Protein AF-A0A8X7X3M6-F1 (afdb_monomer_lite)

Foldseek 3Di:
DDPVVCPCVVVLVVLQVPDPVHPVVSVVVVVVCCVPPHCLPPPDDDCPNVVVVVVVCVVVVVVVVVVVVVVVVVVVVVVVVVVVVVVVVVVVVVVVPVVDDDDDDDDDDPVVVVVVVVVVVVVVPPPDDDDDDDPPCPPPQQWDKAFADDPDQADPVQWDWDDDQFWTWTDGPPDPTPGTDGHPAGWDRVPKDWDQPPSGMITTGTHGPPVDDPVVVVVVVLVVQQVVCVVVVHDRPVRVVVVVVVVVVVVVVVVVVVVVVVVVVVVVVVVVVPPPDDDDD

Sequence (281 aa):
MSEDEERFDGMLLAMAQQHEGGVQELVNTFFSFLRRKTDFFTGGDSGAAEKLVKEVFSHHNSLAQKAQKDKAAKLEREAREKAERAAILAAEKSSKHDKEEPRIKELTDEEAERLQSEIEKKKKTENSTASTEDRTSEVDNKGIVIPFDVRFRLKGKDVVVDFQRRHLKVGLKGHPPVIDCDMYNDVKVEESSWLIEDGKAITIHLEKLSDLDGETRSMVEKMMYDQRQKSMGLPTSDEQKKQDILKKYEDVREVTAKVVGNENSTRHMCCTAALLAVPEN

Radius of gyration: 36.67 Å; chains: 1; bounding box: 60×77×128 Å

Structure (mmCIF, N/CA/C/O backbone):
data_AF-A0A8X7X3M6-F1
#
_entry.id   AF-A0A8X7X3M6-F1
#
loop_
_atom_site.group_PDB
_atom_site.id
_atom_site.type_symbol
_atom_site.label_atom_id
_atom_site.label_alt_id
_atom_site.label_comp_id
_atom_site.label_asym_id
_atom_site.label_entity_id
_atom_site.label_seq_id
_atom_site.pdbx_PDB_ins_code
_atom_site.Cartn_x
_atom_site.Cartn_y
_atom_site.Cartn_z
_atom_site.occupancy
_atom_site.B_iso_or_equiv
_atom_site.auth_seq_id
_atom_site.auth_comp_id
_atom_site.auth_asym_id
_atom_site.auth_atom_id
_atom_site.pdbx_PDB_model_num
ATOM 1 N N . MET A 1 1 ? -3.318 8.783 -10.514 1.00 56.59 1 MET A N 1
ATOM 2 C CA . MET A 1 1 ? -2.117 8.178 -11.104 1.00 56.59 1 MET A CA 1
ATOM 3 C C . MET A 1 1 ? -2.591 7.363 -12.284 1.00 56.59 1 MET A C 1
ATOM 5 O O . MET A 1 1 ? -3.659 6.763 -12.183 1.00 56.59 1 MET A O 1
ATOM 9 N N . SER A 1 2 ? -1.917 7.474 -13.419 1.00 66.69 2 SER A N 1
ATOM 10 C CA . SER A 1 2 ? -2.245 6.678 -14.605 1.00 66.69 2 SER A CA 1
ATOM 11 C C . SER A 1 2 ? -1.617 5.288 -14.476 1.00 66.69 2 SER A C 1
ATOM 13 O O . SER A 1 2 ? -0.519 5.172 -13.945 1.00 66.69 2 SER A O 1
ATOM 15 N N . GLU A 1 3 ? -2.291 4.237 -14.950 1.00 70.00 3 GLU A N 1
ATOM 16 C CA . GLU A 1 3 ? -1.792 2.847 -14.870 1.00 70.00 3 GLU A CA 1
ATOM 17 C C . GLU A 1 3 ? -0.414 2.666 -15.544 1.00 70.00 3 GLU A C 1
ATOM 19 O O . GLU A 1 3 ? 0.358 1.780 -15.179 1.00 70.00 3 GLU A O 1
ATOM 24 N N . ASP A 1 4 ? -0.070 3.546 -16.489 1.00 76.94 4 ASP A N 1
ATOM 25 C CA . ASP A 1 4 ? 1.226 3.563 -17.168 1.00 76.94 4 ASP A CA 1
ATOM 26 C C . ASP A 1 4 ? 2.385 4.045 -16.276 1.00 76.94 4 ASP A C 1
ATOM 28 O O . ASP A 1 4 ? 3.525 3.629 -16.490 1.00 76.94 4 ASP A O 1
ATOM 32 N N . GLU A 1 5 ? 2.118 4.888 -15.270 1.00 76.44 5 GLU A N 1
ATOM 33 C CA . GLU A 1 5 ? 3.140 5.395 -14.338 1.00 76.44 5 GLU A CA 1
ATOM 34 C C . GLU A 1 5 ? 3.618 4.296 -13.377 1.00 76.44 5 GLU A C 1
ATOM 36 O O . GLU A 1 5 ? 4.808 4.212 -13.091 1.00 76.44 5 GLU A O 1
ATOM 41 N N . GLU A 1 6 ? 2.720 3.406 -12.948 1.00 86.25 6 GLU A N 1
ATOM 42 C CA . GLU A 1 6 ? 2.997 2.372 -11.935 1.00 86.25 6 GLU A CA 1
ATOM 43 C C . GLU A 1 6 ? 3.585 1.083 -12.539 1.00 86.25 6 GLU A C 1
ATOM 45 O O . GLU A 1 6 ? 4.108 0.213 -11.838 1.00 86.25 6 GLU A O 1
ATOM 50 N N . ARG A 1 7 ? 3.556 0.948 -13.871 1.00 92.25 7 ARG A N 1
ATOM 51 C CA . ARG A 1 7 ? 3.979 -0.264 -14.591 1.00 92.25 7 ARG A CA 1
ATOM 52 C C . ARG A 1 7 ? 5.417 -0.689 -14.286 1.00 92.25 7 ARG A C 1
ATOM 54 O O . ARG A 1 7 ? 5.720 -1.885 -14.278 1.00 92.25 7 ARG A O 1
ATOM 61 N N . PHE A 1 8 ? 6.317 0.272 -14.094 1.00 88.69 8 PHE A N 1
ATOM 62 C CA . PHE A 1 8 ? 7.739 0.006 -13.857 1.00 88.69 8 PHE A CA 1
ATOM 63 C C . PHE A 1 8 ? 8.127 0.050 -12.376 1.00 88.69 8 PHE A C 1
ATOM 65 O O . PHE A 1 8 ? 9.262 -0.308 -12.047 1.00 88.69 8 PHE A O 1
ATOM 72 N N . ASP A 1 9 ? 7.198 0.401 -11.484 1.00 90.94 9 ASP A N 1
ATOM 73 C CA . ASP A 1 9 ? 7.478 0.575 -10.059 1.00 90.94 9 ASP A CA 1
ATOM 74 C C . ASP A 1 9 ? 7.976 -0.713 -9.416 1.00 90.94 9 ASP A C 1
ATOM 76 O O . ASP A 1 9 ? 8.942 -0.683 -8.661 1.00 90.94 9 ASP A O 1
ATOM 80 N N . GLY A 1 10 ? 7.410 -1.870 -9.775 1.00 90.75 10 GLY A N 1
ATOM 81 C CA . GLY A 1 10 ? 7.868 -3.158 -9.245 1.00 90.75 10 GLY A CA 1
ATOM 82 C C . GLY A 1 10 ? 9.338 -3.460 -9.568 1.00 90.75 10 GLY A C 1
ATOM 83 O O . GLY A 1 10 ? 10.076 -3.965 -8.722 1.00 90.75 10 GLY A O 1
ATOM 84 N N . MET A 1 11 ? 9.798 -3.101 -10.771 1.00 89.69 11 MET A N 1
ATOM 85 C CA . MET A 1 11 ? 11.195 -3.287 -11.177 1.00 89.69 11 MET A CA 1
ATOM 86 C C . MET A 1 11 ? 12.115 -2.262 -10.505 1.00 89.69 11 MET A C 1
ATOM 88 O O . MET A 1 11 ? 13.186 -2.622 -10.016 1.00 89.69 11 MET A O 1
ATOM 92 N N . LEU A 1 12 ? 11.696 -0.995 -10.450 1.00 90.19 12 LEU A N 1
ATOM 93 C CA . LEU A 1 12 ? 12.460 0.076 -9.808 1.00 90.19 12 LEU A CA 1
ATOM 94 C C . LEU A 1 12 ? 12.572 -0.131 -8.293 1.00 90.19 12 LEU A C 1
ATOM 96 O O . LEU A 1 12 ? 13.632 0.114 -7.720 1.00 90.19 12 LEU A O 1
ATOM 100 N N . LEU A 1 13 ? 11.522 -0.646 -7.655 1.00 90.62 13 LEU A N 1
ATOM 101 C CA . LEU A 1 13 ? 11.506 -0.973 -6.234 1.00 90.62 13 LEU A CA 1
ATOM 102 C C . LEU A 1 13 ? 12.441 -2.142 -5.920 1.00 90.62 13 LEU A C 1
ATOM 104 O O . LEU A 1 13 ? 13.214 -2.059 -4.968 1.00 90.62 13 LEU A O 1
ATOM 108 N N . ALA A 1 14 ? 12.429 -3.193 -6.745 1.00 91.44 14 ALA A N 1
ATOM 109 C CA . ALA A 1 14 ? 13.364 -4.306 -6.602 1.00 91.44 14 ALA A CA 1
ATOM 110 C C . ALA A 1 14 ? 14.823 -3.836 -6.726 1.00 91.44 14 ALA A C 1
ATOM 112 O O . ALA A 1 14 ? 15.677 -4.257 -5.948 1.00 91.44 14 ALA A O 1
ATOM 113 N N . MET A 1 15 ? 15.108 -2.914 -7.654 1.00 88.62 15 MET A N 1
ATOM 114 C CA . MET A 1 15 ? 16.427 -2.285 -7.746 1.00 88.62 15 MET A CA 1
ATOM 115 C C . MET A 1 15 ? 16.738 -1.447 -6.501 1.00 88.62 15 MET A C 1
ATOM 117 O O . MET A 1 15 ? 17.836 -1.563 -5.967 1.00 88.62 15 MET A O 1
ATOM 121 N N . ALA A 1 16 ? 15.799 -0.638 -6.006 1.00 90.56 16 ALA A N 1
ATOM 122 C CA . ALA A 1 16 ? 16.000 0.199 -4.822 1.00 90.56 16 ALA A CA 1
ATOM 123 C C . ALA A 1 16 ? 16.309 -0.624 -3.560 1.00 90.56 16 ALA A C 1
ATOM 125 O O . ALA A 1 16 ? 17.190 -0.249 -2.794 1.00 90.56 16 ALA A O 1
ATOM 126 N N . GLN A 1 17 ? 15.637 -1.763 -3.372 1.00 90.81 17 GLN A N 1
ATOM 127 C CA . GLN A 1 17 ? 15.854 -2.663 -2.232 1.00 90.81 17 GLN A CA 1
ATOM 128 C C . GLN A 1 17 ? 17.238 -3.326 -2.232 1.00 90.81 17 GLN A C 1
ATOM 130 O O . GLN A 1 17 ? 17.743 -3.678 -1.172 1.00 90.81 17 GLN A O 1
ATOM 135 N N . GLN A 1 18 ? 17.851 -3.505 -3.405 1.00 90.31 18 GLN A N 1
ATOM 136 C CA . GLN A 1 18 ? 19.182 -4.108 -3.536 1.00 90.31 18 GLN A CA 1
ATOM 137 C C . GLN A 1 18 ? 20.331 -3.128 -3.258 1.00 90.31 18 GLN A C 1
ATOM 139 O O . GLN A 1 18 ? 21.471 -3.566 -3.126 1.00 90.31 18 GLN A O 1
ATOM 144 N N . HIS A 1 19 ? 20.061 -1.822 -3.187 1.00 89.44 19 HIS A N 1
ATOM 145 C CA . HIS A 1 19 ? 21.080 -0.813 -2.897 1.00 89.44 19 HIS A CA 1
ATOM 146 C C . HIS A 1 19 ? 21.060 -0.461 -1.403 1.00 89.44 19 HIS A C 1
ATOM 148 O O . HIS A 1 19 ? 20.164 0.237 -0.927 1.00 89.44 19 HIS A O 1
ATOM 154 N N . GLU A 1 20 ? 22.071 -0.916 -0.661 1.00 85.62 20 GLU A N 1
ATOM 155 C CA . GLU A 1 20 ? 22.222 -0.626 0.774 1.00 85.62 20 GLU A CA 1
ATOM 156 C C . GLU A 1 20 ? 22.562 0.854 1.038 1.00 85.62 20 GLU A C 1
ATOM 158 O O . GLU A 1 20 ? 22.227 1.390 2.095 1.00 85.62 20 GLU A O 1
ATOM 163 N N . GLY A 1 21 ? 23.159 1.554 0.060 1.00 85.88 21 GLY A N 1
ATOM 164 C CA . GLY A 1 21 ? 23.458 2.991 0.111 1.00 85.88 21 GLY A CA 1
ATOM 165 C C . GLY A 1 21 ? 22.258 3.909 -0.159 1.00 85.88 21 GLY A C 1
ATOM 166 O O . GLY A 1 21 ? 22.416 5.130 -0.270 1.00 85.88 21 GLY A O 1
ATOM 167 N N . GLY A 1 22 ? 21.052 3.348 -0.280 1.00 89.56 22 GLY A N 1
ATOM 168 C CA . GLY A 1 22 ? 19.810 4.090 -0.467 1.00 89.56 22 GLY A CA 1
ATOM 169 C C . GLY A 1 22 ? 19.704 4.800 -1.822 1.00 89.56 22 GLY A C 1
ATOM 170 O O . GLY A 1 22 ? 20.248 4.374 -2.842 1.00 89.56 22 GLY A O 1
ATOM 171 N N . VAL A 1 23 ? 18.966 5.914 -1.849 1.00 89.00 23 VAL A N 1
ATOM 172 C CA . VAL A 1 23 ? 18.555 6.580 -3.102 1.00 89.00 23 VAL A CA 1
ATOM 173 C C . VAL A 1 23 ? 19.736 7.165 -3.885 1.00 89.00 23 VAL A C 1
ATOM 175 O O . VAL A 1 23 ? 19.703 7.188 -5.113 1.00 89.00 23 VAL A O 1
ATOM 178 N N . GLN A 1 24 ? 20.795 7.620 -3.210 1.00 88.38 24 GLN A N 1
ATOM 179 C CA . GLN A 1 24 ? 21.961 8.205 -3.887 1.00 88.38 24 GLN A CA 1
ATOM 180 C C . GLN A 1 24 ? 22.683 7.175 -4.765 1.00 88.38 24 GLN A C 1
ATOM 182 O O . GLN A 1 24 ? 23.066 7.478 -5.896 1.00 88.38 24 GLN A O 1
ATOM 187 N N . GLU A 1 25 ? 22.823 5.949 -4.263 1.00 91.94 25 GLU A N 1
ATOM 188 C CA . GLU A 1 25 ? 23.458 4.853 -4.989 1.00 91.94 25 GLU A CA 1
ATOM 189 C C . GLU A 1 25 ? 22.590 4.390 -6.163 1.00 91.94 25 GLU A C 1
ATOM 191 O O . GLU A 1 25 ? 23.094 4.231 -7.274 1.00 91.94 25 GLU A O 1
ATOM 196 N N . LEU A 1 26 ? 21.271 4.293 -5.959 1.00 92.75 26 LEU A N 1
ATOM 197 C CA . LEU A 1 26 ? 20.311 3.979 -7.018 1.00 92.75 26 LEU A CA 1
ATOM 198 C C . LEU A 1 26 ? 20.385 4.985 -8.179 1.00 92.75 26 LEU A C 1
ATOM 200 O O . LEU A 1 26 ? 20.463 4.593 -9.346 1.00 92.75 26 LEU A O 1
ATOM 204 N N . VAL A 1 27 ? 20.399 6.286 -7.869 1.00 92.25 27 VAL A N 1
ATOM 205 C CA . VAL A 1 27 ? 20.509 7.352 -8.878 1.00 92.25 27 VAL A CA 1
ATOM 206 C C . VAL A 1 27 ? 21.847 7.262 -9.616 1.00 92.25 27 VAL A C 1
ATOM 208 O O . VAL A 1 27 ? 21.887 7.379 -10.843 1.00 92.25 27 VAL A O 1
ATOM 211 N N . ASN A 1 28 ? 22.943 6.990 -8.905 1.00 92.50 28 ASN A N 1
ATOM 212 C CA . ASN A 1 28 ? 24.248 6.787 -9.527 1.00 92.50 28 ASN A CA 1
ATOM 213 C C . ASN A 1 28 ? 24.253 5.568 -10.466 1.00 92.50 28 ASN A C 1
ATOM 215 O O . ASN A 1 28 ? 24.740 5.659 -11.593 1.00 92.50 28 ASN A O 1
ATOM 219 N N . THR A 1 29 ? 23.657 4.446 -10.057 1.00 93.19 29 THR A N 1
ATOM 220 C CA . THR A 1 29 ? 23.500 3.247 -10.893 1.00 93.19 29 THR A CA 1
ATOM 221 C C . THR A 1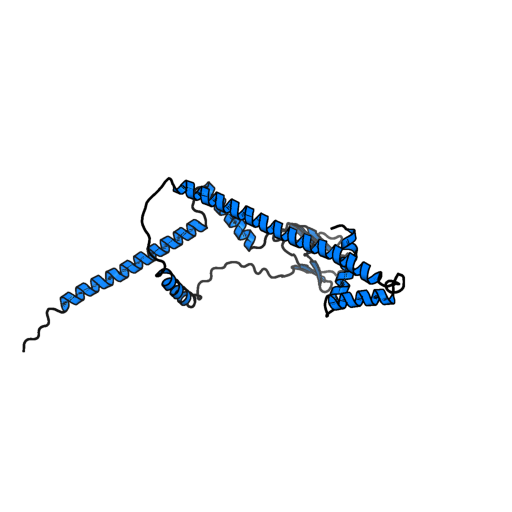 29 ? 22.709 3.550 -12.165 1.00 93.19 29 THR A C 1
ATOM 223 O O . THR A 1 29 ? 23.107 3.116 -13.251 1.00 93.19 29 THR A O 1
ATOM 226 N N . PHE A 1 30 ? 21.653 4.359 -12.066 1.00 93.69 30 PHE A N 1
ATOM 227 C CA . PHE A 1 30 ? 20.858 4.786 -13.216 1.00 93.69 30 PHE A CA 1
ATOM 228 C C . PHE A 1 30 ? 21.681 5.612 -14.218 1.00 93.69 30 PHE A C 1
ATOM 230 O O . PHE A 1 30 ? 21.756 5.263 -15.398 1.00 93.69 30 PHE A O 1
ATOM 237 N N . PHE A 1 31 ? 22.397 6.646 -13.766 1.00 93.75 31 PHE A N 1
ATOM 238 C CA . PHE A 1 31 ? 23.272 7.432 -14.650 1.00 93.75 31 PHE A CA 1
ATOM 239 C C . PHE A 1 31 ? 24.454 6.618 -15.196 1.00 93.75 31 PHE A C 1
ATOM 241 O O . PHE A 1 31 ? 24.872 6.796 -16.344 1.00 93.75 31 PHE A O 1
ATOM 248 N N . SER A 1 32 ? 24.963 5.672 -14.409 1.00 94.38 32 SER A N 1
ATOM 249 C CA . SER A 1 32 ? 25.998 4.722 -14.818 1.00 94.38 32 SER A CA 1
ATOM 250 C C . SER A 1 32 ? 25.510 3.800 -15.944 1.00 94.38 32 SER A C 1
ATOM 252 O O . SER A 1 32 ? 26.265 3.520 -16.880 1.00 94.38 32 SER A O 1
ATOM 254 N N . PHE A 1 33 ? 24.245 3.368 -15.899 1.00 94.69 33 PHE A N 1
ATOM 255 C CA . PHE A 1 33 ? 23.587 2.637 -16.983 1.00 94.69 33 PHE A CA 1
ATOM 256 C C . PHE A 1 33 ? 23.415 3.511 -18.228 1.00 94.69 33 PHE A C 1
ATOM 258 O O . PHE A 1 33 ? 23.862 3.100 -19.302 1.00 94.69 33 PHE A O 1
ATOM 265 N N . LEU A 1 34 ? 22.861 4.722 -18.082 1.00 93.50 34 LEU A N 1
ATOM 266 C CA . LEU A 1 34 ? 22.662 5.652 -19.198 1.00 93.50 34 LEU A CA 1
ATOM 267 C C . LEU A 1 34 ? 23.974 5.921 -19.942 1.00 93.50 34 LEU A C 1
ATOM 269 O O . LEU A 1 34 ? 24.026 5.808 -21.161 1.00 93.50 34 LEU A O 1
ATOM 273 N N . ARG A 1 35 ? 25.078 6.144 -19.224 1.00 93.38 35 ARG A N 1
ATOM 274 C CA . ARG A 1 35 ? 26.399 6.342 -19.837 1.00 93.38 35 ARG A CA 1
ATOM 275 C C . ARG A 1 35 ? 26.891 5.151 -20.668 1.00 93.38 35 ARG A C 1
ATOM 277 O O . ARG A 1 35 ? 27.629 5.349 -21.625 1.00 93.38 35 ARG A O 1
ATOM 284 N N . ARG A 1 36 ? 26.569 3.913 -20.276 1.00 94.62 36 ARG A N 1
ATOM 285 C CA . ARG A 1 36 ? 27.123 2.696 -20.906 1.00 94.62 36 ARG A CA 1
ATOM 286 C C . ARG A 1 36 ? 26.234 2.088 -21.983 1.00 94.62 36 ARG A C 1
ATOM 288 O O . ARG A 1 36 ? 26.742 1.380 -22.847 1.00 94.62 36 ARG A O 1
ATOM 295 N N . LYS A 1 37 ? 24.918 2.237 -21.850 1.00 95.69 37 LYS A N 1
ATOM 296 C CA . LYS A 1 37 ? 23.924 1.518 -22.659 1.00 95.69 37 LYS A CA 1
ATOM 297 C C . LYS A 1 37 ? 23.054 2.439 -23.502 1.00 95.69 37 LYS A C 1
ATOM 299 O O . LYS A 1 37 ? 22.261 1.935 -24.288 1.00 95.69 37 LYS A O 1
ATOM 304 N N . THR A 1 38 ? 23.216 3.750 -23.358 1.00 92.75 38 THR A N 1
ATOM 305 C CA . THR A 1 38 ? 22.465 4.743 -24.122 1.00 92.75 38 THR A CA 1
ATOM 306 C C . THR A 1 38 ? 23.405 5.815 -24.657 1.00 92.75 38 THR A C 1
ATOM 308 O O . THR A 1 38 ? 24.529 5.973 -24.182 1.00 92.75 38 THR A O 1
ATOM 311 N N . ASP A 1 39 ? 22.926 6.566 -25.634 1.00 91.94 39 ASP A N 1
ATOM 312 C CA . ASP A 1 39 ? 23.573 7.743 -26.201 1.00 91.94 39 ASP A CA 1
ATOM 313 C C . ASP A 1 39 ? 23.257 9.026 -25.414 1.00 91.94 39 ASP A C 1
ATOM 315 O O . ASP A 1 39 ? 23.575 10.118 -25.865 1.00 91.94 39 ASP A O 1
ATOM 319 N N . PHE A 1 40 ? 22.692 8.923 -24.207 1.00 91.12 40 PHE A N 1
ATOM 320 C CA . PHE A 1 40 ? 22.226 10.061 -23.407 1.00 91.12 40 PHE A CA 1
ATOM 321 C C . PHE A 1 40 ? 23.249 11.202 -23.250 1.00 91.12 40 PHE A C 1
ATOM 323 O O . PHE A 1 40 ? 22.882 12.372 -23.289 1.00 91.12 40 PHE A O 1
ATOM 330 N N . PHE A 1 41 ? 24.538 10.877 -23.095 1.00 88.25 41 PHE A N 1
ATOM 331 C CA . PHE A 1 41 ? 25.609 11.874 -22.949 1.00 88.25 41 PHE A CA 1
ATOM 332 C C . PHE A 1 41 ? 26.336 12.218 -24.259 1.00 88.25 41 PHE A C 1
ATOM 334 O O . PHE A 1 41 ? 27.124 13.158 -24.273 1.00 88.25 41 PHE A O 1
ATOM 341 N N . THR A 1 42 ? 26.121 11.461 -25.337 1.00 88.75 42 THR A N 1
ATOM 342 C CA . THR A 1 42 ? 26.895 11.573 -26.591 1.00 88.75 42 THR A CA 1
ATOM 343 C C . THR A 1 42 ? 26.044 11.871 -27.824 1.00 88.75 42 THR A C 1
ATOM 345 O O . THR A 1 42 ? 26.599 12.179 -28.871 1.00 88.75 42 THR A O 1
ATOM 348 N N . GLY A 1 43 ? 24.721 11.740 -27.732 1.00 85.38 43 GLY A N 1
ATOM 349 C CA . GLY A 1 43 ? 23.789 11.802 -28.859 1.00 85.38 43 GLY A CA 1
ATOM 350 C C . GLY A 1 43 ? 23.179 13.180 -29.127 1.00 85.38 43 GLY A C 1
ATOM 351 O O . GLY A 1 43 ? 22.454 13.324 -30.104 1.00 85.38 43 GLY A O 1
ATOM 352 N N . GLY A 1 44 ? 23.448 14.191 -28.294 1.00 84.31 44 GLY A N 1
ATOM 353 C CA . GLY A 1 44 ? 22.840 15.522 -28.414 1.00 84.31 44 GLY A CA 1
ATOM 354 C C . GLY A 1 44 ? 23.827 16.680 -28.270 1.00 84.31 44 GLY A C 1
ATOM 355 O O . GLY A 1 44 ? 25.014 16.480 -28.010 1.00 84.31 44 GLY A O 1
ATOM 356 N N . ASP A 1 45 ? 23.308 17.901 -28.417 1.00 85.38 45 ASP A N 1
ATOM 357 C CA . ASP A 1 45 ? 24.076 19.137 -28.245 1.00 85.38 45 ASP A CA 1
ATOM 358 C C . ASP A 1 45 ? 24.671 19.248 -26.833 1.00 85.38 45 ASP A C 1
ATOM 360 O O . ASP A 1 45 ? 24.106 18.763 -25.846 1.00 85.38 45 ASP A O 1
ATOM 364 N N . SER A 1 46 ? 25.813 19.933 -26.722 1.00 82.50 46 SER A N 1
ATOM 365 C CA . SER A 1 46 ? 26.498 20.147 -25.444 1.00 82.50 46 SER A CA 1
ATOM 366 C C . SER A 1 46 ? 25.554 20.794 -24.419 1.00 82.50 46 SER A C 1
ATOM 368 O O . SER A 1 46 ? 25.169 21.952 -24.564 1.00 82.50 46 SER A O 1
ATOM 370 N N . GLY A 1 47 ? 25.187 20.043 -23.373 1.00 86.12 47 GLY A N 1
ATOM 371 C CA . GLY A 1 47 ? 24.276 20.483 -22.305 1.00 86.12 47 GLY A CA 1
ATOM 372 C C . GLY A 1 47 ? 22.814 20.026 -22.441 1.00 86.12 47 GLY A C 1
ATOM 373 O O . GLY A 1 47 ? 22.022 20.263 -21.527 1.00 86.12 47 GLY A O 1
ATOM 374 N N . ALA A 1 48 ? 22.441 19.325 -23.518 1.00 88.62 48 ALA A N 1
ATOM 375 C CA . ALA A 1 48 ? 21.082 18.804 -23.703 1.00 88.62 48 ALA A CA 1
ATOM 376 C C . ALA A 1 48 ? 20.672 17.816 -22.592 1.00 88.62 48 ALA A C 1
ATOM 378 O O . ALA A 1 48 ? 19.577 17.921 -22.037 1.00 88.62 48 ALA A O 1
ATOM 379 N N . ALA A 1 49 ? 21.585 16.918 -22.206 1.00 89.06 49 ALA A N 1
ATOM 380 C CA . ALA A 1 49 ? 21.383 15.949 -21.127 1.00 89.06 49 ALA A CA 1
ATOM 381 C C . ALA A 1 49 ? 21.063 16.623 -19.781 1.00 89.06 49 ALA A C 1
ATOM 383 O O . ALA A 1 49 ? 20.149 16.214 -19.068 1.00 89.06 49 ALA A O 1
ATOM 384 N N . GLU A 1 50 ? 21.781 17.698 -19.447 1.00 90.31 50 GLU A N 1
ATOM 385 C CA . GLU A 1 50 ? 21.580 18.432 -18.196 1.00 90.31 50 GLU A CA 1
ATOM 386 C C . GLU A 1 50 ? 20.234 19.165 -18.181 1.00 90.31 50 GLU A C 1
ATOM 388 O O . GLU A 1 50 ? 19.527 19.151 -17.171 1.00 90.31 50 GLU A O 1
ATOM 393 N N . LYS A 1 51 ? 19.851 19.775 -19.310 1.00 92.81 51 LYS A N 1
ATOM 394 C CA . LYS A 1 51 ? 18.558 20.452 -19.448 1.00 92.81 51 LYS A CA 1
ATOM 395 C C . LYS A 1 51 ? 17.396 19.474 -19.273 1.00 92.81 51 LYS A C 1
ATOM 397 O O . LYS A 1 51 ? 16.469 19.782 -18.529 1.00 92.81 51 LYS A O 1
ATOM 402 N N . LEU A 1 52 ? 17.487 18.293 -19.886 1.00 91.50 52 LEU A N 1
ATOM 403 C CA . LEU A 1 52 ? 16.464 17.256 -19.784 1.00 91.50 52 LEU A CA 1
ATOM 404 C C . LEU A 1 52 ? 16.274 16.785 -18.334 1.00 91.50 52 LEU A C 1
ATOM 406 O O . LEU A 1 52 ? 15.147 16.740 -17.847 1.00 91.50 52 LEU A O 1
ATOM 410 N N . VAL A 1 53 ? 17.364 16.504 -17.609 1.00 93.12 53 VAL A N 1
ATOM 411 C CA . VAL A 1 53 ? 17.282 16.101 -16.190 1.00 93.12 53 VAL A CA 1
ATOM 412 C C . VAL A 1 53 ? 16.654 17.204 -15.343 1.00 93.12 53 VAL A C 1
ATOM 414 O O . VAL A 1 53 ? 15.787 16.918 -14.520 1.00 93.12 53 VAL A O 1
ATOM 417 N N . LYS A 1 54 ? 17.057 18.465 -15.546 1.00 94.62 54 LYS A N 1
ATOM 418 C CA . LYS A 1 54 ? 16.495 19.606 -14.805 1.00 94.62 54 LYS A CA 1
ATOM 419 C C . LYS A 1 54 ? 15.002 19.788 -15.067 1.00 94.62 54 LYS A C 1
ATOM 421 O O . LYS A 1 54 ? 14.258 20.068 -14.130 1.00 94.62 54 LYS A O 1
ATOM 426 N N . GLU A 1 55 ? 14.568 19.627 -16.312 1.00 95.62 55 GLU A N 1
ATOM 427 C CA . GLU A 1 55 ? 13.165 19.754 -16.708 1.00 95.62 55 GLU A CA 1
ATOM 428 C C . GLU A 1 55 ? 12.300 18.649 -16.089 1.00 95.62 55 GLU A C 1
ATOM 430 O O . GLU A 1 55 ? 11.325 18.950 -15.398 1.00 95.62 55 GLU A O 1
ATOM 435 N N . VAL A 1 56 ? 12.708 17.383 -16.237 1.00 94.81 56 VAL A N 1
ATOM 436 C CA . VAL A 1 56 ? 12.009 16.227 -15.650 1.00 94.81 56 VAL A CA 1
ATOM 437 C C . VAL A 1 56 ? 11.968 16.333 -14.123 1.00 94.81 56 VAL A C 1
ATOM 439 O O . VAL A 1 56 ? 10.917 16.140 -13.509 1.00 94.81 56 VAL A O 1
ATOM 442 N N . PHE A 1 57 ? 13.083 16.719 -13.496 1.00 95.12 57 PHE A N 1
ATOM 443 C CA . PHE A 1 57 ? 13.136 16.957 -12.056 1.00 95.12 57 PHE A CA 1
ATOM 444 C C . PHE A 1 57 ? 12.167 18.063 -11.624 1.00 95.12 57 PHE A C 1
ATOM 446 O O . PHE A 1 57 ? 11.412 17.877 -10.672 1.00 95.12 57 PHE A O 1
ATOM 453 N N . SER A 1 58 ? 12.154 19.205 -12.322 1.00 96.12 58 SER A N 1
ATOM 454 C CA . SER A 1 58 ? 11.256 20.321 -12.009 1.00 96.12 58 SER A CA 1
ATOM 455 C C . SER A 1 58 ? 9.786 19.908 -12.109 1.00 96.12 58 SER A C 1
ATOM 457 O O . SER A 1 58 ? 9.001 20.215 -11.207 1.00 96.12 58 SER A O 1
ATOM 459 N N . HIS A 1 59 ? 9.432 19.146 -13.146 1.00 95.19 59 HIS A N 1
ATOM 460 C CA . HIS A 1 59 ? 8.084 18.629 -13.345 1.00 95.19 59 HIS A CA 1
ATOM 461 C C . HIS A 1 59 ? 7.635 17.736 -12.179 1.00 95.19 59 HIS A C 1
ATOM 463 O O . HIS A 1 59 ? 6.656 18.060 -11.500 1.00 95.19 59 HIS A O 1
ATOM 469 N N . HIS A 1 60 ? 8.384 16.675 -11.864 1.00 93.31 60 HIS A N 1
ATOM 470 C CA . HIS A 1 60 ? 8.014 15.756 -10.782 1.00 93.31 60 HIS A CA 1
ATOM 471 C C . HIS A 1 60 ? 8.100 16.399 -9.390 1.00 93.31 60 HIS A C 1
ATOM 473 O O . HIS A 1 60 ? 7.263 16.116 -8.533 1.00 93.31 60 HIS A O 1
ATOM 479 N N . ASN A 1 61 ? 9.037 17.325 -9.164 1.00 93.88 61 ASN A N 1
ATOM 480 C CA . ASN A 1 61 ? 9.104 18.090 -7.918 1.00 93.88 61 ASN A CA 1
ATOM 481 C C . ASN A 1 61 ? 7.853 18.970 -7.731 1.00 93.88 61 ASN A C 1
ATOM 483 O O . ASN A 1 61 ? 7.315 19.053 -6.628 1.00 93.88 61 ASN A O 1
ATOM 487 N N . SER A 1 62 ? 7.338 19.582 -8.805 1.00 94.75 62 SER A N 1
ATOM 488 C CA . SER A 1 62 ? 6.101 20.374 -8.740 1.00 94.75 62 SER A CA 1
ATOM 489 C C . SER A 1 62 ? 4.876 19.517 -8.391 1.00 94.75 62 SER A C 1
ATOM 491 O O . SER A 1 62 ? 4.063 19.919 -7.555 1.00 94.75 62 SER A O 1
ATOM 493 N N . LEU A 1 63 ? 4.782 18.306 -8.952 1.00 92.31 63 LEU A N 1
ATOM 494 C CA . LEU A 1 63 ? 3.721 17.345 -8.642 1.00 92.31 63 LEU A CA 1
ATOM 495 C C . LEU A 1 63 ? 3.804 16.870 -7.189 1.00 92.31 63 LEU A C 1
ATOM 497 O O . LEU A 1 63 ? 2.792 16.867 -6.488 1.00 92.31 63 LEU A O 1
ATOM 501 N N . ALA A 1 64 ? 5.007 16.549 -6.708 1.00 92.38 64 ALA A N 1
ATOM 502 C CA . ALA A 1 64 ? 5.230 16.142 -5.326 1.00 92.38 64 ALA A CA 1
ATOM 503 C C . ALA A 1 64 ? 4.848 17.257 -4.336 1.00 92.38 64 ALA A C 1
ATOM 505 O O . ALA A 1 64 ? 4.127 17.010 -3.368 1.00 92.38 64 ALA A O 1
ATOM 506 N N . GLN A 1 65 ? 5.262 18.502 -4.595 1.00 93.56 65 GLN A N 1
ATOM 507 C CA . GLN A 1 65 ? 4.906 19.645 -3.749 1.00 93.56 65 GLN A CA 1
ATOM 508 C C . GLN A 1 65 ? 3.405 19.930 -3.755 1.00 93.56 65 GLN A C 1
ATOM 510 O O . GLN A 1 65 ? 2.840 20.245 -2.707 1.00 93.56 65 GLN A O 1
ATOM 515 N N . LYS A 1 66 ? 2.749 19.816 -4.913 1.00 93.75 66 LYS A N 1
ATOM 516 C CA . LYS A 1 66 ? 1.299 19.980 -5.018 1.00 93.75 66 LYS A CA 1
ATOM 517 C C . LYS A 1 66 ? 0.564 18.892 -4.235 1.00 93.75 66 LYS A C 1
ATOM 519 O O . LYS A 1 66 ? -0.281 19.226 -3.416 1.00 93.75 66 LYS A O 1
ATOM 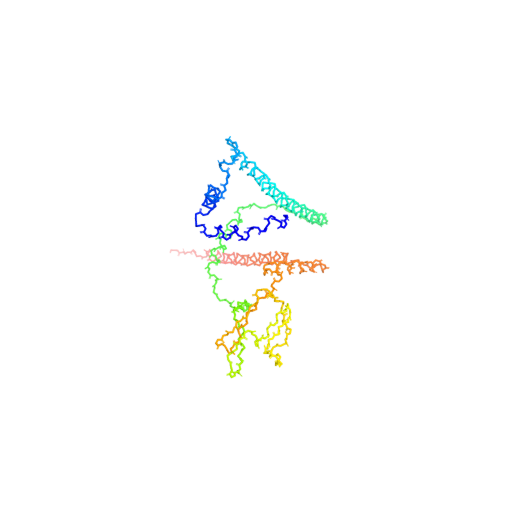524 N N . ALA A 1 67 ? 0.950 17.626 -4.388 1.00 91.94 67 ALA A N 1
ATOM 525 C CA . ALA A 1 67 ? 0.358 16.518 -3.640 1.00 91.94 67 ALA A CA 1
ATOM 526 C C . ALA A 1 67 ? 0.521 16.684 -2.117 1.00 91.94 67 ALA A C 1
ATOM 528 O O . ALA A 1 67 ? -0.415 16.422 -1.362 1.00 91.94 67 ALA A O 1
ATOM 529 N N . GLN A 1 68 ? 1.680 17.171 -1.658 1.00 90.12 68 GLN A N 1
ATOM 530 C CA . GLN A 1 68 ? 1.908 17.475 -0.241 1.00 90.12 68 GLN A CA 1
ATOM 531 C C . GLN A 1 68 ? 1.023 18.623 0.257 1.00 90.12 68 GLN A C 1
ATOM 533 O O . GLN A 1 68 ? 0.409 18.510 1.318 1.00 90.12 68 GLN A O 1
ATOM 538 N N . LYS A 1 69 ? 0.907 19.708 -0.519 1.00 92.25 69 LYS A N 1
ATOM 539 C CA . LYS A 1 69 ? 0.029 20.841 -0.189 1.00 92.25 69 LYS A CA 1
ATOM 540 C C . LYS A 1 69 ? -1.442 20.437 -0.164 1.00 92.25 69 LYS A C 1
ATOM 542 O O . LYS A 1 69 ? -2.139 20.792 0.778 1.00 92.25 69 LYS A O 1
ATOM 547 N N . ASP A 1 70 ? -1.895 19.658 -1.140 1.00 92.06 70 ASP A N 1
ATOM 548 C CA . ASP A 1 70 ? -3.277 19.181 -1.222 1.00 92.06 70 ASP A CA 1
ATOM 549 C C . ASP A 1 70 ? -3.606 18.247 -0.045 1.00 92.06 70 ASP A C 1
ATOM 551 O O . ASP A 1 70 ? -4.673 18.356 0.561 1.00 92.06 70 ASP A O 1
ATOM 555 N N . LYS A 1 71 ? -2.666 17.373 0.348 1.00 91.81 71 LYS A N 1
ATOM 556 C CA . LYS A 1 71 ? -2.809 16.514 1.533 1.00 91.81 71 LYS A CA 1
ATOM 557 C C . LYS A 1 71 ? -2.868 17.332 2.827 1.00 91.81 71 LYS A C 1
ATOM 559 O O . LYS A 1 71 ? -3.726 17.063 3.666 1.00 91.81 71 LYS A O 1
ATOM 564 N N . ALA A 1 72 ? -2.007 18.339 2.979 1.00 90.94 72 ALA A N 1
ATOM 565 C CA . ALA A 1 72 ? -2.014 19.231 4.138 1.00 90.94 72 ALA A CA 1
ATOM 566 C C . ALA A 1 72 ? -3.311 20.055 4.220 1.00 90.94 72 ALA A C 1
ATOM 568 O O . ALA A 1 72 ? -3.949 20.087 5.268 1.00 90.94 72 ALA A O 1
ATOM 569 N N . ALA A 1 73 ? -3.756 20.634 3.102 1.00 93.56 73 ALA A N 1
ATOM 570 C CA . ALA A 1 73 ? -4.996 21.402 3.027 1.00 93.56 73 ALA A CA 1
ATOM 571 C C . ALA A 1 73 ? -6.235 20.541 3.315 1.00 93.56 73 ALA A C 1
ATOM 573 O O . ALA A 1 73 ? -7.173 21.001 3.965 1.00 93.56 73 ALA A O 1
ATOM 574 N N . LYS A 1 74 ? -6.246 19.275 2.872 1.00 91.38 74 LYS A N 1
ATOM 575 C CA . LYS A 1 74 ? -7.323 18.329 3.191 1.00 91.38 74 LYS A CA 1
ATOM 576 C C . LYS A 1 74 ? -7.395 18.052 4.695 1.00 91.38 74 LYS A C 1
ATOM 578 O O . LYS A 1 74 ? -8.477 18.145 5.266 1.00 91.38 74 LYS A O 1
ATOM 583 N N . LEU A 1 75 ? -6.255 17.783 5.332 1.00 91.56 75 LEU A N 1
ATOM 584 C CA . LEU A 1 75 ? -6.179 17.557 6.779 1.00 91.56 75 LEU A CA 1
ATOM 585 C C . LEU A 1 75 ? -6.580 18.806 7.578 1.00 91.56 75 LEU A C 1
ATOM 587 O O . LEU A 1 75 ? -7.301 18.701 8.566 1.00 91.56 75 LEU A O 1
ATOM 591 N N . GLU A 1 76 ? -6.169 19.995 7.132 1.00 91.62 76 GLU A N 1
ATOM 592 C CA . GLU A 1 76 ? -6.548 21.265 7.759 1.00 91.62 76 GLU A CA 1
ATOM 593 C C . GLU A 1 76 ? -8.051 21.547 7.618 1.00 91.62 76 GLU A C 1
ATOM 595 O O . GLU A 1 76 ? -8.700 21.958 8.581 1.00 91.62 76 GLU A O 1
ATOM 600 N N . ARG A 1 77 ? -8.641 21.266 6.448 1.00 89.12 77 ARG A N 1
ATOM 601 C CA . ARG A 1 77 ? -10.087 21.403 6.231 1.00 89.12 77 ARG A CA 1
ATOM 602 C C . ARG A 1 77 ? -10.878 20.442 7.116 1.00 89.12 77 ARG A C 1
ATOM 604 O O . ARG A 1 77 ? -11.836 20.862 7.756 1.00 89.12 77 ARG A O 1
ATOM 611 N N . GLU A 1 78 ? -10.450 19.186 7.200 1.00 91.69 78 GLU A N 1
ATOM 612 C CA . GLU A 1 78 ? -11.060 18.184 8.082 1.00 91.69 78 GLU A CA 1
ATOM 613 C C . GLU A 1 78 ? -10.945 18.585 9.564 1.00 91.69 78 GLU A C 1
ATOM 615 O O . GLU A 1 78 ? -11.909 18.449 10.322 1.00 91.69 78 GLU A O 1
ATOM 620 N N . ALA A 1 79 ? -9.810 19.158 9.979 1.00 91.81 79 ALA A N 1
ATOM 621 C CA . ALA A 1 79 ? -9.627 19.685 11.330 1.00 91.81 79 ALA A CA 1
ATOM 622 C C . ALA A 1 79 ? -10.531 20.897 11.614 1.00 91.81 79 ALA A C 1
ATOM 624 O O . ALA A 1 79 ? -11.144 20.968 12.682 1.00 91.81 79 ALA A O 1
ATOM 625 N N . ARG A 1 80 ? -10.671 21.822 10.654 1.00 92.81 80 ARG A N 1
ATOM 626 C CA . ARG A 1 80 ? -11.543 22.999 10.769 1.00 92.81 80 ARG A CA 1
ATOM 627 C C . ARG A 1 80 ? -13.017 22.611 10.849 1.00 92.81 80 ARG A C 1
ATOM 629 O O . ARG A 1 80 ? -13.717 23.104 11.726 1.00 92.81 80 ARG A O 1
ATOM 636 N N . GLU A 1 81 ? -13.474 21.694 9.998 1.00 91.69 81 GLU A N 1
ATOM 637 C CA . GLU A 1 81 ? -14.846 21.175 10.040 1.00 91.69 81 GLU A CA 1
ATOM 638 C C . GLU A 1 81 ? -15.134 20.455 11.368 1.00 91.69 81 GLU A C 1
ATOM 640 O O . GLU A 1 81 ? -16.212 20.605 11.946 1.00 91.69 81 GLU A O 1
ATOM 645 N N . LYS A 1 82 ? -14.161 19.702 11.902 1.00 90.31 82 LYS A N 1
ATOM 646 C CA . LYS A 1 82 ? -14.283 19.056 13.217 1.00 90.31 82 LYS A CA 1
ATOM 647 C C . LYS A 1 82 ? -14.354 20.079 14.357 1.00 90.31 82 LYS A C 1
ATOM 649 O O . LYS A 1 82 ? -15.157 19.898 15.272 1.00 90.31 82 LYS A O 1
ATOM 654 N N . ALA A 1 83 ? -13.561 21.150 14.297 1.00 89.38 83 ALA A N 1
ATOM 655 C CA . ALA A 1 83 ? -13.583 22.232 15.282 1.00 89.38 83 ALA A CA 1
ATOM 656 C C . ALA A 1 83 ? -14.896 23.033 15.237 1.00 89.38 83 ALA A C 1
ATOM 658 O O . ALA A 1 83 ? -15.476 23.322 16.281 1.00 89.38 83 ALA A O 1
ATOM 659 N N . GLU A 1 84 ? -15.411 23.324 14.041 1.00 90.81 84 GLU A N 1
ATOM 660 C CA . GLU A 1 84 ? -16.689 24.017 13.856 1.00 90.81 84 GLU A CA 1
ATOM 661 C C . GLU A 1 84 ? -17.863 23.189 14.395 1.00 90.81 84 GLU A C 1
ATOM 663 O O . GLU A 1 84 ? -18.679 23.694 15.167 1.00 90.81 84 GLU A O 1
ATOM 668 N N . ARG A 1 85 ? -17.904 21.883 14.096 1.00 88.38 85 ARG A N 1
ATOM 669 C CA . ARG A 1 85 ? -18.913 20.971 14.664 1.00 88.38 85 ARG A CA 1
ATOM 670 C C . ARG A 1 85 ? -18.833 20.902 16.190 1.00 88.38 85 ARG A C 1
ATOM 672 O O . ARG A 1 85 ? -19.870 20.872 16.849 1.00 88.38 85 ARG A O 1
ATOM 679 N N . ALA A 1 86 ? -17.626 20.899 16.758 1.00 87.62 86 ALA A N 1
ATOM 680 C CA . ALA A 1 86 ? -17.437 20.919 18.207 1.00 87.62 86 ALA A CA 1
ATOM 681 C C . ALA A 1 86 ? -17.924 22.235 18.841 1.00 87.62 86 ALA A C 1
ATOM 683 O O . ALA A 1 86 ? -18.548 22.197 19.901 1.00 87.62 86 ALA A O 1
ATOM 684 N N . ALA A 1 87 ? -17.708 23.378 18.182 1.00 88.62 87 ALA A N 1
ATOM 685 C CA . ALA A 1 87 ? -18.176 24.683 18.647 1.00 88.62 87 ALA A CA 1
ATOM 686 C C . ALA A 1 87 ? -19.708 24.811 18.598 1.00 88.62 87 ALA A C 1
ATOM 688 O O . ALA A 1 87 ? -20.305 25.284 19.563 1.00 88.62 87 ALA A O 1
ATOM 689 N N . ILE A 1 88 ? -20.358 24.326 17.532 1.00 86.12 88 ILE A N 1
ATOM 690 C CA . ILE A 1 88 ? -21.829 24.299 17.431 1.00 86.12 88 ILE A CA 1
ATOM 691 C C . ILE A 1 88 ? -22.421 23.435 18.551 1.00 86.12 88 ILE A C 1
ATOM 693 O O . ILE A 1 88 ? -23.319 23.881 19.260 1.00 86.12 88 ILE A O 1
ATOM 697 N N . LEU A 1 89 ? -21.869 22.237 18.779 1.00 83.88 89 LEU A N 1
ATOM 698 C CA . LEU A 1 89 ? -22.305 21.347 19.862 1.00 83.88 89 LEU A CA 1
ATOM 699 C C . LEU A 1 89 ? -22.085 21.955 21.257 1.00 83.88 89 LEU A C 1
ATOM 701 O O . LEU A 1 89 ? -22.872 21.698 22.168 1.00 83.88 89 LEU A O 1
ATOM 705 N N . ALA A 1 90 ? -21.024 22.743 21.449 1.00 83.56 90 ALA A N 1
ATOM 706 C CA . ALA A 1 90 ? -20.768 23.452 22.701 1.00 83.56 90 ALA A CA 1
ATOM 707 C C . ALA A 1 90 ? -21.752 24.615 22.915 1.00 83.56 90 ALA A C 1
ATOM 709 O O . ALA A 1 90 ? -22.278 24.758 24.017 1.00 83.56 90 ALA A O 1
ATOM 710 N N . ALA A 1 91 ? -22.064 25.380 21.866 1.00 84.06 91 ALA A N 1
ATOM 711 C CA . ALA A 1 91 ? -23.048 26.461 21.911 1.00 84.06 91 ALA A CA 1
ATOM 712 C C . ALA A 1 91 ? -24.484 25.941 22.123 1.00 84.06 91 ALA A C 1
ATOM 714 O O . ALA A 1 91 ? -25.266 26.524 22.874 1.00 84.06 91 ALA A O 1
ATOM 715 N N . GLU A 1 92 ? -24.836 24.796 21.529 1.00 75.62 92 GLU A N 1
ATOM 716 C CA . GLU A 1 92 ? -26.117 24.130 21.793 1.00 75.62 92 GLU A CA 1
ATOM 717 C C . GLU A 1 92 ? -26.216 23.666 23.253 1.00 75.62 92 GLU A C 1
ATOM 719 O O . GLU A 1 92 ? -27.276 23.788 23.871 1.00 75.62 92 GLU A O 1
ATOM 724 N N . LYS A 1 93 ? -25.110 23.178 23.835 1.00 72.81 93 LYS A N 1
ATOM 725 C CA . LYS A 1 93 ? -25.044 22.808 25.256 1.00 72.81 93 LYS A CA 1
ATOM 726 C C . LYS A 1 93 ? -25.157 24.022 26.181 1.00 72.81 93 LYS A C 1
ATOM 728 O O . LYS A 1 93 ? -25.869 23.923 27.174 1.00 72.81 93 LYS A O 1
ATOM 733 N N . SER A 1 94 ? -24.528 25.155 25.859 1.00 63.47 94 SER A N 1
ATOM 734 C CA . SER A 1 94 ? -24.653 26.376 26.669 1.00 63.47 94 SER A CA 1
ATOM 735 C C . SER A 1 94 ? -26.044 27.010 26.562 1.00 63.47 94 SER A C 1
ATOM 737 O O . SER A 1 94 ? -26.603 27.404 27.577 1.00 63.47 94 SER A O 1
ATOM 739 N N . SER A 1 95 ? -26.682 26.987 25.384 1.00 58.31 95 SER A N 1
ATOM 740 C CA . SER A 1 95 ? 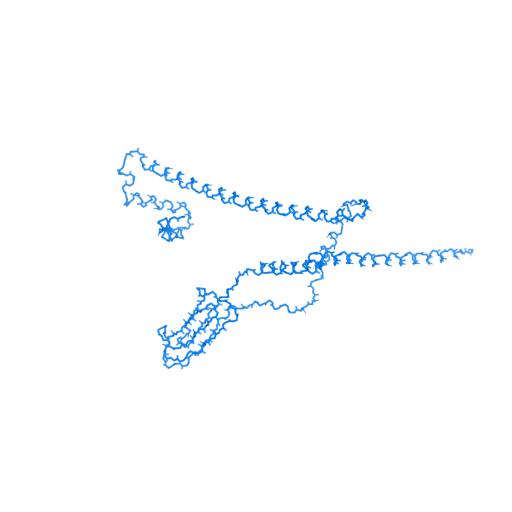-28.064 27.480 25.213 1.00 58.31 95 SER A CA 1
ATOM 741 C C . SER A 1 95 ? -29.116 26.672 25.990 1.00 58.31 95 SER A C 1
ATOM 743 O O . SER A 1 95 ? -30.189 27.180 26.316 1.00 58.31 95 SER A O 1
ATOM 745 N N . LYS A 1 96 ? -28.811 25.407 26.318 1.00 51.38 96 LYS A N 1
ATOM 746 C CA . LYS A 1 96 ? -29.620 24.581 27.226 1.00 51.38 96 LYS A CA 1
ATOM 747 C C . LYS A 1 96 ? -29.339 24.867 28.704 1.00 51.38 96 LYS A C 1
ATOM 749 O O . LYS A 1 96 ? -30.188 24.540 29.524 1.00 51.38 96 LYS A O 1
ATOM 754 N N . HIS A 1 97 ? -28.202 25.482 29.039 1.00 44.88 97 HIS A N 1
ATOM 755 C CA . HIS A 1 97 ? -27.840 25.835 30.413 1.00 44.88 97 HIS A CA 1
ATOM 756 C C . HIS A 1 97 ? -28.421 27.192 30.852 1.00 44.88 97 HIS A C 1
ATOM 758 O O . HIS A 1 97 ? -28.785 27.335 32.014 1.00 44.88 97 HIS A O 1
ATOM 764 N N . ASP A 1 98 ? -28.648 28.132 29.927 1.00 46.72 98 ASP A N 1
ATOM 765 C CA . ASP A 1 98 ? -29.231 29.461 30.213 1.00 46.72 98 ASP A CA 1
ATOM 766 C C . ASP A 1 98 ? -30.723 29.448 30.631 1.00 46.72 98 ASP A C 1
ATOM 768 O O . ASP A 1 98 ? -31.339 30.501 30.802 1.00 46.72 98 ASP A O 1
ATOM 772 N N . LYS A 1 99 ? -31.336 28.269 30.816 1.00 47.16 99 LYS A N 1
ATOM 773 C CA . LYS A 1 99 ? -32.661 28.138 31.452 1.00 47.16 99 LYS A CA 1
ATOM 774 C C . LYS A 1 99 ? -32.614 27.733 32.930 1.00 47.16 99 LYS A C 1
ATOM 776 O O . LYS A 1 99 ? -33.667 27.744 33.558 1.00 47.16 99 LYS A O 1
ATOM 781 N N . GLU A 1 100 ? -31.442 27.451 33.499 1.00 50.31 100 GLU A N 1
ATOM 782 C CA . GLU A 1 100 ? -31.276 27.163 34.931 1.00 50.31 100 GLU A CA 1
ATOM 783 C C . GLU A 1 100 ? -29.958 27.762 35.456 1.00 50.31 100 GLU A C 1
ATOM 785 O O . GLU A 1 100 ? -28.896 27.148 35.370 1.00 50.31 100 GLU A O 1
ATOM 790 N N . GLU A 1 101 ? -30.026 28.967 36.032 1.00 37.25 101 GLU A N 1
ATOM 791 C CA . GLU A 1 101 ? -29.003 29.458 36.970 1.00 37.25 101 GLU A CA 1
ATOM 792 C C . GLU A 1 101 ? -29.145 28.731 38.326 1.00 37.25 101 GLU A C 1
ATOM 794 O O . GLU A 1 101 ? -30.268 28.492 38.781 1.00 37.25 101 GLU A O 1
ATOM 799 N N . PRO A 1 102 ? -28.030 28.449 39.033 1.00 45.72 102 PRO A N 1
ATOM 800 C CA . PRO A 1 102 ? -27.652 29.390 40.086 1.00 45.72 102 PRO A CA 1
ATOM 801 C C . PRO A 1 102 ? -26.145 29.699 40.194 1.00 45.72 102 PRO A C 1
ATOM 803 O O . PRO A 1 102 ? -25.254 28.863 40.092 1.00 45.72 102 PRO A O 1
ATOM 806 N N . ARG A 1 103 ? -25.930 30.976 40.495 1.00 46.28 103 ARG A N 1
ATOM 807 C CA . ARG A 1 103 ? -24.756 31.729 40.956 1.00 46.28 103 ARG A CA 1
ATOM 808 C C . ARG A 1 103 ? -24.028 31.091 42.157 1.00 46.28 103 ARG A C 1
ATOM 810 O O . ARG A 1 103 ? -24.700 30.826 43.143 1.00 46.28 103 ARG A O 1
ATOM 817 N N . ILE A 1 104 ? -22.685 30.993 42.132 1.00 37.00 104 ILE A N 1
ATOM 818 C CA . ILE A 1 104 ? -21.731 31.231 43.256 1.00 37.00 104 ILE A CA 1
ATOM 819 C C . ILE A 1 104 ? -20.268 31.256 42.738 1.00 37.00 104 ILE A C 1
ATOM 821 O O . ILE A 1 104 ? -19.924 30.590 41.770 1.00 37.00 104 ILE A O 1
ATOM 825 N N . LYS A 1 105 ? -19.461 32.110 43.389 1.00 42.50 105 LYS A N 1
ATOM 826 C CA . LYS A 1 105 ? -18.099 32.597 43.088 1.00 42.50 105 LYS A CA 1
ATOM 827 C C . LYS A 1 105 ? -16.942 31.613 43.368 1.00 42.50 105 LYS A C 1
ATOM 829 O O . LYS A 1 105 ? -17.075 30.689 44.159 1.00 42.50 105 LYS A O 1
ATOM 834 N N . GLU A 1 106 ? -15.815 31.960 42.743 1.00 44.44 106 GLU A N 1
ATOM 835 C CA . GLU A 1 106 ? -14.465 31.373 42.638 1.00 44.44 106 GLU A CA 1
ATOM 836 C C . GLU A 1 106 ? -13.736 30.950 43.929 1.00 44.44 106 GLU A C 1
ATOM 838 O O . GLU A 1 106 ? -13.882 31.593 44.969 1.00 44.44 106 GLU A O 1
ATOM 843 N N . LEU A 1 107 ? -12.841 29.956 43.796 1.00 36.50 107 LEU A N 1
ATOM 844 C CA . LEU A 1 107 ? -11.634 29.775 44.617 1.00 36.50 107 LEU A CA 1
ATOM 845 C C . LEU A 1 107 ? -10.461 29.250 43.749 1.00 36.50 107 LEU A C 1
ATOM 847 O O . LEU A 1 107 ? -10.686 28.546 42.769 1.00 36.50 107 LEU A O 1
ATOM 851 N N . THR A 1 108 ? -9.244 29.647 44.129 1.00 49.91 108 THR A N 1
ATOM 852 C CA . THR A 1 108 ? -7.981 29.758 43.366 1.00 49.91 108 THR A CA 1
ATOM 853 C C . THR A 1 108 ? -7.164 28.460 43.188 1.00 49.91 108 THR A C 1
ATOM 855 O O . THR A 1 108 ? -7.188 27.574 44.038 1.00 49.91 108 THR A O 1
ATOM 858 N N . ASP A 1 109 ? -6.358 28.408 42.117 1.00 52.09 109 ASP A N 1
ATOM 859 C CA . ASP A 1 109 ? -5.667 27.239 41.525 1.00 52.09 109 ASP A CA 1
ATOM 860 C C . ASP A 1 109 ? -4.497 26.598 42.318 1.00 52.09 109 ASP A C 1
ATOM 862 O O . ASP A 1 109 ? -3.872 25.652 41.841 1.00 52.09 109 ASP A O 1
ATOM 866 N N . GLU A 1 110 ? -4.185 27.047 43.537 1.00 54.94 110 GLU A N 1
ATOM 867 C CA . GLU A 1 110 ? -2.971 26.60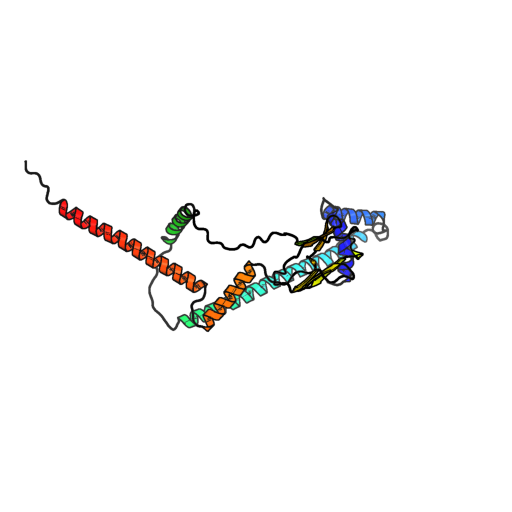6 44.260 1.00 54.94 110 GLU A CA 1
ATOM 868 C C . GLU A 1 110 ? -3.143 25.330 45.112 1.00 54.94 110 GLU A C 1
ATOM 870 O O . GLU A 1 110 ? -2.153 24.691 45.478 1.00 54.94 110 GLU A O 1
ATOM 875 N N . GLU A 1 111 ? -4.371 24.886 45.402 1.00 48.91 111 GLU A N 1
ATOM 876 C CA . GLU A 1 111 ? -4.599 23.619 46.126 1.00 48.91 111 GLU A CA 1
ATOM 877 C C . GLU A 1 111 ? -4.660 22.380 45.211 1.00 48.91 111 GLU A C 1
ATOM 879 O O . GLU A 1 111 ? -4.452 21.256 45.677 1.00 48.91 111 GLU A O 1
ATOM 884 N N . ALA A 1 112 ? -4.877 22.556 43.902 1.00 46.34 112 ALA A N 1
ATOM 885 C CA . ALA A 1 112 ? -5.052 21.448 42.959 1.00 46.34 112 ALA A CA 1
ATOM 886 C C . ALA A 1 112 ? -3.741 20.700 42.633 1.00 46.34 112 ALA A C 1
ATOM 888 O O . ALA A 1 112 ? -3.763 19.484 42.421 1.00 46.34 112 ALA A O 1
ATOM 889 N N . GLU A 1 113 ? -2.590 21.384 42.650 1.00 56.09 113 GLU A N 1
ATOM 890 C CA . GLU A 1 113 ? -1.283 20.759 42.384 1.00 56.09 113 GLU A CA 1
ATOM 891 C C . GLU A 1 113 ? -0.797 19.872 43.539 1.00 56.09 113 GLU A C 1
ATOM 893 O O . GLU A 1 113 ? -0.170 18.832 43.313 1.00 56.09 113 GLU A O 1
ATOM 898 N N . ARG A 1 114 ? -1.133 20.214 44.791 1.00 53.53 114 ARG A N 1
ATOM 899 C CA . ARG A 1 114 ? -0.711 19.423 45.961 1.00 53.53 114 ARG A CA 1
ATOM 900 C C . ARG A 1 114 ? -1.331 18.027 45.958 1.00 53.53 114 ARG A C 1
ATOM 902 O O . ARG A 1 114 ? -0.636 17.053 46.249 1.00 53.53 114 ARG A O 1
ATOM 909 N N . LEU A 1 115 ? -2.581 17.912 45.509 1.00 51.19 115 LEU A N 1
ATOM 910 C CA . LEU A 1 115 ? -3.312 16.646 45.467 1.00 51.19 115 LEU A CA 1
ATOM 911 C C . LEU A 1 115 ? -2.794 15.676 44.383 1.00 51.19 115 LEU A C 1
ATOM 913 O O . LEU A 1 115 ? -2.854 14.460 44.567 1.00 51.19 115 LEU A O 1
ATOM 917 N N . GLN A 1 116 ? -2.258 16.181 43.264 1.00 51.81 116 GLN A N 1
ATOM 918 C CA . GLN A 1 116 ? -1.752 15.332 42.172 1.00 51.81 116 GLN A CA 1
ATOM 919 C C . GLN A 1 116 ? -0.451 14.611 42.554 1.00 51.81 116 GLN A C 1
ATOM 921 O O . GLN A 1 116 ? -0.281 13.429 42.245 1.00 51.81 116 GLN A O 1
ATOM 926 N N . SER A 1 117 ? 0.417 15.274 43.323 1.00 56.69 117 SER A N 1
ATOM 927 C CA . SER A 1 117 ? 1.692 14.698 43.773 1.00 56.69 117 SER A CA 1
ATOM 928 C C . SER A 1 117 ? 1.538 13.547 44.788 1.00 56.69 117 SER A C 1
ATOM 930 O O . SER A 1 117 ? 2.407 12.676 44.895 1.00 56.69 117 SER A O 1
ATOM 932 N N . GLU A 1 118 ? 0.406 13.481 45.497 1.00 54.78 118 GLU A N 1
ATOM 933 C CA . GLU A 1 118 ? 0.104 12.419 46.467 1.00 54.78 118 GLU A CA 1
ATOM 934 C C . GLU A 1 118 ? -0.587 11.197 45.847 1.00 54.78 118 GLU A C 1
ATOM 936 O O . GLU A 1 118 ? -0.426 10.075 46.340 1.00 54.78 118 GLU A O 1
ATOM 941 N N . ILE A 1 119 ? -1.281 11.370 44.718 1.00 59.06 119 ILE A N 1
ATOM 942 C CA . ILE A 1 119 ? -1.922 10.270 43.982 1.00 59.06 119 ILE A CA 1
ATOM 943 C C . ILE A 1 119 ? -0.878 9.434 43.217 1.00 59.06 119 ILE A C 1
ATOM 945 O O . ILE A 1 119 ? -0.986 8.204 43.185 1.00 59.06 119 ILE A O 1
ATOM 949 N N . GLU A 1 120 ? 0.179 10.048 42.672 1.00 53.91 120 GLU A N 1
ATOM 950 C CA . GLU A 1 120 ? 1.266 9.313 41.997 1.00 53.91 120 GLU A CA 1
ATOM 951 C C . GLU A 1 120 ? 2.098 8.456 42.962 1.00 53.91 120 GLU A C 1
ATOM 953 O O . GLU A 1 120 ? 2.485 7.335 42.623 1.00 53.91 120 GLU A O 1
ATOM 958 N N . LYS A 1 121 ? 2.303 8.916 44.205 1.00 52.28 121 LYS A N 1
ATOM 959 C CA . LYS A 1 121 ? 2.988 8.122 45.239 1.00 52.28 121 LYS A CA 1
ATOM 960 C C . LYS A 1 121 ? 2.155 6.937 45.739 1.00 52.28 121 LYS A C 1
ATOM 962 O O . LYS A 1 121 ? 2.742 5.924 46.111 1.00 52.28 121 LYS A O 1
ATOM 967 N N . LYS A 1 122 ? 0.817 7.013 45.699 1.00 53.47 122 LYS A N 1
ATOM 968 C CA . LYS A 1 122 ? -0.070 5.894 46.080 1.00 53.47 122 LYS A CA 1
ATOM 969 C C . LYS A 1 122 ? -0.308 4.873 44.962 1.00 53.47 122 LYS A C 1
ATOM 971 O O . LYS A 1 122 ? -0.459 3.693 45.261 1.00 53.47 122 LYS A O 1
ATOM 976 N N . LYS A 1 123 ? -0.230 5.262 43.683 1.00 49.22 123 LYS A N 1
ATOM 977 C CA . LYS A 1 123 ? -0.313 4.314 42.550 1.00 49.22 123 LYS A CA 1
ATOM 978 C C . LYS A 1 123 ? 0.881 3.357 42.427 1.00 49.22 123 LYS A C 1
ATOM 980 O O . LYS A 1 123 ? 0.778 2.368 41.708 1.00 49.22 123 LYS A O 1
ATOM 985 N N . LYS A 1 124 ? 1.994 3.601 43.130 1.00 40.84 124 LYS A N 1
ATOM 986 C CA . LYS A 1 124 ? 3.167 2.708 43.114 1.00 40.84 124 LYS A CA 1
ATOM 987 C C . LYS A 1 124 ? 3.071 1.526 44.097 1.00 40.84 124 LYS A C 1
ATOM 989 O O . LYS A 1 124 ? 3.920 0.643 44.033 1.00 40.84 124 LYS A O 1
ATOM 994 N N . THR A 1 125 ? 2.050 1.477 44.960 1.00 39.50 125 THR A N 1
ATOM 995 C CA . THR A 1 125 ? 1.977 0.482 46.054 1.00 39.50 125 THR A CA 1
ATOM 996 C C . THR A 1 125 ? 0.760 -0.455 45.979 1.00 39.50 125 THR A C 1
ATOM 998 O O . THR A 1 125 ? 0.745 -1.471 46.661 1.00 39.50 125 THR A O 1
ATOM 1001 N N . GLU A 1 126 ? -0.219 -0.215 45.104 1.00 39.56 126 GLU A N 1
ATOM 1002 C CA . GLU A 1 126 ? -1.446 -1.033 45.010 1.00 39.56 126 GLU A CA 1
ATOM 1003 C C . GLU A 1 126 ? -1.622 -1.670 43.623 1.00 39.56 126 GLU A C 1
ATOM 1005 O O . GLU A 1 126 ? -2.623 -1.471 42.946 1.00 39.56 126 GLU A O 1
ATOM 1010 N N . ASN A 1 127 ? -0.629 -2.451 43.189 1.00 35.25 127 ASN A N 1
ATOM 1011 C CA . ASN A 1 127 ? -0.756 -3.336 42.024 1.00 35.25 127 ASN A CA 1
ATOM 1012 C C . ASN A 1 127 ? -0.403 -4.783 42.398 1.00 35.25 127 ASN A C 1
ATOM 1014 O O . ASN A 1 127 ? 0.413 -5.448 41.765 1.00 35.25 127 ASN A O 1
ATOM 1018 N N . SER A 1 128 ? -1.008 -5.272 43.478 1.00 36.00 128 SER A N 1
ATOM 1019 C CA . SER A 1 128 ? -1.043 -6.700 43.780 1.00 36.00 128 SER A CA 1
ATOM 1020 C C . SER A 1 128 ? -2.428 -7.075 44.299 1.00 36.00 128 SER A C 1
ATOM 1022 O O . SER A 1 128 ? -2.981 -6.410 45.167 1.00 36.00 128 SER A O 1
ATOM 1024 N N . THR A 1 129 ? -2.961 -8.153 43.722 1.00 28.88 129 THR A N 1
ATOM 1025 C CA . THR A 1 129 ? -4.209 -8.864 44.048 1.00 28.88 129 THR A CA 1
ATOM 1026 C C . THR A 1 129 ? -5.541 -8.207 43.668 1.00 28.88 129 THR A C 1
ATOM 1028 O O . THR A 1 129 ? -6.173 -7.545 44.476 1.00 28.88 129 THR A O 1
ATOM 1031 N N . ALA A 1 130 ? -6.022 -8.507 42.454 1.00 28.84 130 ALA A N 1
ATOM 1032 C CA . ALA A 1 130 ? -7.293 -9.218 42.243 1.00 28.84 130 ALA A CA 1
ATOM 1033 C C . ALA A 1 130 ? -7.529 -9.436 40.739 1.00 28.84 130 ALA A C 1
ATOM 1035 O O . ALA A 1 130 ? -8.002 -8.568 40.011 1.00 28.84 130 ALA A O 1
ATOM 1036 N N . SER A 1 131 ? -7.170 -10.635 40.294 1.00 33.00 131 SER A N 1
ATOM 1037 C CA . SER A 1 131 ? -7.552 -11.247 39.029 1.00 33.00 131 SER A CA 1
ATOM 1038 C C . SER A 1 131 ? -9.068 -11.438 38.950 1.00 33.00 131 SER A C 1
ATOM 1040 O O . SER A 1 131 ? -9.663 -12.102 39.799 1.00 33.00 131 SER A O 1
ATOM 1042 N N . THR A 1 132 ? -9.692 -10.926 37.896 1.00 30.02 132 THR A N 1
ATOM 1043 C CA . THR A 1 132 ? -10.914 -11.501 37.330 1.00 30.02 132 THR A CA 1
ATOM 1044 C C . THR A 1 132 ? -10.747 -11.460 35.822 1.00 30.02 132 THR A C 1
ATOM 1046 O O . THR A 1 132 ? -10.375 -10.438 35.255 1.00 30.02 132 THR A O 1
ATOM 1049 N N . GLU A 1 133 ? -10.894 -12.639 35.239 1.00 37.00 133 GLU A N 1
ATOM 1050 C CA . GLU A 1 133 ? -10.473 -13.045 33.907 1.00 37.00 133 GLU A CA 1
ATOM 1051 C C . GLU A 1 133 ? -11.150 -12.215 32.817 1.00 37.00 133 GLU A C 1
ATOM 1053 O O . GLU A 1 133 ? -12.242 -12.532 32.345 1.00 37.00 133 GLU A O 1
ATOM 1058 N N . ASP A 1 134 ? -10.463 -11.166 32.380 1.00 30.95 134 ASP A N 1
ATOM 1059 C CA . ASP A 1 134 ? -10.629 -10.671 31.028 1.00 30.95 134 ASP A CA 1
ATOM 1060 C C . ASP A 1 134 ? -9.992 -11.729 30.125 1.00 30.95 134 ASP A C 1
ATOM 1062 O O . ASP A 1 134 ? -8.785 -11.979 30.191 1.00 30.95 134 ASP A O 1
ATOM 1066 N N . ARG A 1 135 ? -10.802 -12.431 29.327 1.00 34.66 135 ARG A N 1
ATOM 1067 C CA . ARG A 1 135 ? -10.269 -13.236 28.227 1.00 34.66 135 ARG A CA 1
ATOM 1068 C C . ARG A 1 135 ? -9.746 -12.256 27.185 1.00 34.66 135 ARG A C 1
ATOM 1070 O O . ARG A 1 135 ? -10.366 -12.063 26.141 1.00 34.66 135 ARG A O 1
ATOM 1077 N N . THR A 1 136 ? -8.576 -11.681 27.448 1.00 31.70 136 THR A N 1
ATOM 1078 C CA . THR A 1 136 ? -7.652 -11.290 26.396 1.00 31.70 136 THR A CA 1
ATOM 1079 C C . THR A 1 136 ? -7.370 -12.569 25.642 1.00 31.70 136 THR A C 1
ATOM 1081 O O . THR A 1 136 ? -6.579 -13.414 26.057 1.00 31.70 136 THR A O 1
ATOM 1084 N N . SER A 1 137 ? -8.133 -12.780 24.580 1.00 40.09 137 SER A N 1
ATOM 1085 C CA . SER A 1 137 ? -7.878 -13.848 23.650 1.00 40.09 137 SER A CA 1
ATOM 1086 C C . SER A 1 137 ? -6.623 -13.433 22.884 1.00 40.09 137 SER A C 1
ATOM 1088 O O . SER A 1 137 ? -6.696 -12.937 21.761 1.00 40.09 137 SER A O 1
ATOM 1090 N N . GLU A 1 138 ? -5.474 -13.596 23.535 1.00 44.88 138 GLU A N 1
ATOM 1091 C CA . GLU A 1 138 ? -4.192 -13.867 22.906 1.00 44.88 138 GLU A CA 1
ATOM 1092 C C . GLU A 1 138 ? -4.393 -15.215 22.205 1.00 44.88 138 GLU A C 1
ATOM 1094 O O . GLU A 1 138 ? -4.060 -16.283 22.707 1.00 44.88 138 GLU A O 1
ATOM 1099 N N . VAL A 1 139 ? -5.171 -15.189 21.117 1.00 46.38 139 VAL A N 1
ATOM 1100 C CA . VAL A 1 139 ? -5.426 -16.376 20.317 1.00 46.38 139 VAL A CA 1
ATOM 1101 C C . VAL A 1 139 ? -4.182 -16.523 19.490 1.00 46.38 139 VAL A C 1
ATOM 1103 O O . VAL A 1 139 ? -4.037 -15.882 18.452 1.00 46.38 139 VAL A O 1
ATOM 1106 N N . ASP A 1 140 ? -3.292 -17.337 20.037 1.00 43.94 140 ASP A N 1
ATOM 1107 C CA . ASP A 1 140 ? -2.220 -18.017 19.351 1.00 43.94 140 ASP A CA 1
ATOM 1108 C C . ASP A 1 140 ? -2.523 -18.153 17.856 1.00 43.94 140 ASP A C 1
ATOM 1110 O O . ASP A 1 140 ? -3.586 -18.653 17.466 1.00 43.94 140 ASP A O 1
ATOM 1114 N N . ASN A 1 141 ? -1.544 -17.791 17.030 1.00 54.16 141 ASN A N 1
ATOM 1115 C CA . ASN A 1 141 ? -1.425 -18.180 15.623 1.00 54.16 141 ASN A CA 1
ATOM 1116 C C . ASN A 1 141 ? -1.272 -19.712 15.488 1.00 54.16 141 ASN A C 1
ATOM 1118 O O . ASN A 1 141 ? -0.342 -20.225 14.866 1.00 54.16 141 ASN A O 1
ATOM 1122 N N . LYS A 1 142 ? -2.148 -20.479 16.135 1.00 64.94 142 LYS A N 1
ATOM 1123 C CA . LYS A 1 142 ? -2.138 -21.930 16.186 1.00 64.94 142 LYS A CA 1
ATOM 1124 C C . LYS A 1 142 ? -2.874 -22.429 14.955 1.00 64.94 142 LYS A C 1
ATOM 1126 O O . LYS A 1 142 ? -4.103 -22.444 14.914 1.00 64.94 142 LYS A O 1
ATOM 1131 N N . GLY A 1 143 ? -2.102 -22.792 13.935 1.00 75.69 143 GLY A N 1
ATOM 1132 C CA . GLY A 1 143 ? -2.632 -23.406 12.722 1.00 75.69 143 GLY A CA 1
ATOM 1133 C C . GLY A 1 143 ? -3.458 -24.658 13.043 1.00 75.69 143 GLY A C 1
ATOM 1134 O O . GLY A 1 143 ? -3.133 -25.423 13.954 1.00 75.69 143 GLY A O 1
ATOM 1135 N N . ILE A 1 144 ? -4.547 -24.858 12.302 1.00 86.44 144 ILE A N 1
ATOM 1136 C CA . ILE A 1 144 ? -5.406 -26.041 12.394 1.00 86.44 144 ILE A CA 1
ATOM 1137 C C . ILE A 1 144 ? -4.740 -27.159 11.591 1.00 86.44 144 ILE A C 1
ATOM 1139 O O . ILE A 1 144 ? -4.595 -27.035 10.377 1.00 86.44 144 ILE A O 1
ATOM 1143 N N . VAL A 1 145 ? -4.351 -28.250 12.252 1.00 87.25 145 VAL A N 1
ATOM 1144 C CA . VAL A 1 145 ? -3.712 -29.408 11.606 1.00 87.25 145 VAL A CA 1
ATOM 1145 C C . VAL A 1 145 ? -4.740 -30.515 11.383 1.00 87.25 145 VAL A C 1
ATOM 1147 O O . VAL A 1 145 ? -5.362 -30.996 12.330 1.00 87.25 145 VAL A O 1
ATOM 1150 N N . ILE A 1 146 ? -4.902 -30.942 10.132 1.00 87.19 146 ILE A N 1
ATOM 1151 C CA . ILE A 1 146 ? -5.823 -32.000 9.711 1.00 87.19 146 ILE A CA 1
ATOM 1152 C C . ILE A 1 146 ? -4.995 -33.171 9.168 1.00 87.19 146 ILE A C 1
ATOM 1154 O O . ILE A 1 146 ? -4.456 -33.080 8.060 1.00 87.19 146 ILE A O 1
ATOM 1158 N N . PRO A 1 147 ? -4.859 -34.273 9.923 1.00 87.06 147 PRO A N 1
ATOM 1159 C CA . PRO A 1 147 ? -4.159 -35.458 9.450 1.00 87.06 147 PRO A CA 1
ATOM 1160 C C . PRO A 1 147 ? -5.034 -36.260 8.477 1.00 87.06 147 PRO A C 1
ATOM 1162 O O . PRO A 1 147 ? -6.195 -36.547 8.764 1.00 87.06 147 PRO A O 1
ATOM 1165 N N . PHE A 1 148 ? -4.460 -36.679 7.349 1.00 84.88 148 PHE A N 1
ATOM 1166 C CA . PHE A 1 148 ? -5.079 -37.619 6.416 1.00 84.88 148 PHE A CA 1
ATOM 1167 C C . PHE A 1 148 ? -4.306 -38.935 6.423 1.00 84.88 148 PHE A C 1
ATOM 1169 O O . PHE A 1 148 ? -3.106 -38.980 6.142 1.00 84.88 148 PHE A O 1
ATOM 1176 N N . ASP A 1 149 ? -5.008 -40.031 6.699 1.00 76.69 149 ASP A N 1
ATOM 1177 C CA . ASP A 1 149 ? -4.425 -41.367 6.628 1.00 76.69 149 ASP A CA 1
ATOM 1178 C C . ASP A 1 149 ? -4.503 -41.909 5.194 1.00 76.69 149 ASP A C 1
ATOM 1180 O O . ASP A 1 149 ? -5.448 -42.591 4.795 1.00 76.69 149 ASP A O 1
ATOM 1184 N N . VAL A 1 150 ? -3.513 -41.536 4.381 1.00 80.69 150 VAL A N 1
ATOM 1185 C CA . VAL A 1 150 ? -3.380 -41.976 2.988 1.00 80.69 150 VAL A CA 1
ATOM 1186 C C . VAL A 1 150 ? -2.129 -42.832 2.791 1.00 80.69 150 VAL A C 1
ATOM 1188 O O . VAL A 1 150 ? -1.062 -42.584 3.351 1.00 80.69 150 VAL A O 1
ATOM 1191 N N . ARG A 1 151 ? -2.240 -43.853 1.928 1.00 78.88 151 ARG A N 1
ATOM 1192 C CA . ARG A 1 151 ? -1.132 -44.772 1.590 1.00 78.88 151 ARG A CA 1
ATOM 1193 C C . ARG A 1 151 ? -0.071 -44.151 0.672 1.00 78.88 151 ARG A C 1
ATOM 1195 O O . ARG A 1 151 ? 0.947 -44.781 0.401 1.00 78.88 151 ARG A O 1
ATOM 1202 N N . PHE A 1 152 ? -0.320 -42.947 0.165 1.00 84.75 152 PHE A N 1
ATOM 1203 C CA . PHE A 1 152 ? 0.555 -42.210 -0.742 1.00 84.75 152 PHE A CA 1
ATOM 1204 C C . PHE A 1 152 ? 0.865 -40.826 -0.165 1.00 84.75 152 PHE A C 1
ATOM 1206 O O . PHE A 1 152 ? 0.133 -40.320 0.677 1.00 84.75 152 PHE A O 1
ATOM 1213 N N . ARG A 1 153 ? 1.957 -40.202 -0.615 1.00 83.38 153 ARG A N 1
ATOM 1214 C CA . ARG A 1 153 ? 2.341 -38.856 -0.170 1.00 83.38 153 ARG A CA 1
ATOM 1215 C C . ARG A 1 153 ? 1.437 -37.807 -0.825 1.00 83.38 153 ARG A C 1
ATOM 1217 O O . ARG A 1 153 ? 1.430 -37.721 -2.054 1.00 83.38 153 ARG A O 1
ATOM 1224 N N . LEU A 1 154 ? 0.733 -37.008 -0.023 1.00 87.50 154 LEU A N 1
ATOM 1225 C CA . LEU A 1 154 ? -0.143 -35.936 -0.496 1.00 87.50 154 LEU A CA 1
ATOM 1226 C C . LEU A 1 154 ? 0.632 -34.903 -1.315 1.00 87.50 154 LEU A C 1
ATOM 1228 O O . LEU A 1 154 ? 1.714 -34.453 -0.925 1.00 87.50 154 LEU A O 1
ATOM 1232 N N . LYS A 1 155 ? 0.048 -34.506 -2.445 1.00 86.38 155 LYS A N 1
ATOM 1233 C CA . LYS A 1 155 ? 0.509 -33.392 -3.276 1.00 86.38 155 LYS A CA 1
ATOM 1234 C C . LYS A 1 155 ? -0.614 -32.371 -3.408 1.00 86.38 155 LYS A C 1
ATOM 1236 O O . LYS A 1 155 ? -1.785 -32.720 -3.312 1.00 86.38 155 LYS A O 1
ATOM 1241 N N . GLY A 1 156 ? -0.275 -31.124 -3.739 1.00 85.56 156 GLY A N 1
ATOM 1242 C CA . GLY A 1 156 ? -1.275 -30.059 -3.907 1.00 85.56 156 GLY A CA 1
ATOM 1243 C C . GLY A 1 156 ? -2.352 -30.344 -4.966 1.00 85.56 156 GLY A C 1
ATOM 1244 O O . GLY A 1 156 ? -3.415 -29.747 -4.925 1.00 85.56 156 GLY A O 1
ATOM 1245 N N . LYS A 1 157 ? -2.125 -31.291 -5.890 1.00 87.56 157 LYS A N 1
ATOM 1246 C CA . LYS A 1 157 ? -3.128 -31.720 -6.884 1.00 87.56 157 LYS A CA 1
ATOM 1247 C C . LYS A 1 157 ? -4.247 -32.589 -6.299 1.00 87.56 157 LYS A C 1
ATOM 1249 O O . LYS A 1 157 ? -5.310 -32.681 -6.914 1.00 87.56 157 LYS A O 1
ATOM 1254 N N . ASP A 1 158 ? -3.984 -33.231 -5.165 1.00 88.44 158 ASP A N 1
ATOM 1255 C CA . ASP A 1 158 ? -4.872 -34.201 -4.518 1.00 88.44 158 ASP A CA 1
ATOM 1256 C C . ASP A 1 158 ? -5.688 -33.564 -3.386 1.00 88.44 158 ASP A C 1
ATOM 1258 O O . ASP A 1 158 ? -6.561 -34.208 -2.812 1.00 88.44 158 ASP A O 1
ATOM 1262 N N . VAL A 1 159 ? -5.417 -32.296 -3.076 1.00 90.00 159 VAL A N 1
ATOM 1263 C CA . VAL A 1 159 ? -6.019 -31.533 -1.985 1.00 90.00 159 VAL A CA 1
ATOM 1264 C C . VAL A 1 159 ? -6.904 -30.431 -2.561 1.00 90.00 159 VAL A C 1
ATOM 1266 O O . VAL A 1 159 ? -6.539 -29.774 -3.533 1.00 90.00 159 VAL A O 1
ATOM 1269 N N . VAL A 1 160 ? -8.063 -30.220 -1.942 1.00 90.69 160 VAL A N 1
ATOM 1270 C CA . VAL A 1 160 ? -8.971 -29.108 -2.223 1.00 90.69 160 VAL A CA 1
ATOM 1271 C C . VAL A 1 160 ? -9.147 -28.315 -0.931 1.00 90.69 160 VAL A C 1
ATOM 1273 O O . VAL A 1 160 ? -9.763 -28.807 0.014 1.00 90.69 160 VAL A O 1
ATOM 1276 N N . VAL A 1 161 ? -8.587 -27.104 -0.897 1.00 91.69 161 VAL A N 1
ATOM 1277 C CA . VAL A 1 161 ? -8.822 -26.107 0.157 1.00 91.69 161 VAL A CA 1
ATOM 1278 C C . VAL A 1 161 ? -9.443 -24.887 -0.505 1.00 91.69 161 VAL A C 1
ATOM 1280 O O . VAL A 1 161 ? -8.824 -24.297 -1.389 1.00 91.69 161 VAL A O 1
ATOM 1283 N N . ASP A 1 162 ? -10.664 -24.548 -0.110 1.00 91.69 162 ASP A N 1
ATOM 1284 C CA . ASP A 1 162 ? -11.372 -23.354 -0.566 1.00 91.69 162 ASP A CA 1
ATOM 1285 C C . ASP A 1 162 ? -11.660 -22.459 0.644 1.00 91.69 162 ASP A C 1
ATOM 1287 O O . ASP A 1 162 ? -12.285 -22.885 1.623 1.00 91.69 162 ASP A O 1
ATOM 1291 N N . PHE A 1 163 ? -11.145 -21.233 0.577 1.00 93.06 163 PHE A N 1
ATOM 1292 C CA . PHE A 1 163 ? -11.331 -20.209 1.593 1.00 93.06 163 PHE A CA 1
ATOM 1293 C C . PHE A 1 163 ? -12.358 -19.207 1.091 1.00 93.06 163 PHE A C 1
ATOM 1295 O O . PHE A 1 163 ? -12.137 -18.501 0.108 1.00 93.06 163 PHE A O 1
ATOM 1302 N N . GLN A 1 164 ? -13.462 -19.086 1.813 1.00 91.06 164 GLN A N 1
ATOM 1303 C CA . GLN A 1 164 ? -14.438 -18.029 1.609 1.00 91.06 164 GLN A CA 1
ATOM 1304 C C . GLN A 1 164 ? -14.527 -17.179 2.872 1.00 91.06 164 GLN A C 1
ATOM 1306 O O . GLN A 1 164 ? -14.167 -17.611 3.966 1.00 91.06 164 GLN A O 1
ATOM 1311 N N . ARG A 1 165 ? -15.062 -15.961 2.740 1.00 87.00 165 ARG A N 1
ATOM 1312 C CA . ARG A 1 165 ? -15.072 -14.975 3.831 1.00 87.00 165 ARG A CA 1
ATOM 1313 C C . ARG A 1 165 ? -15.699 -15.498 5.128 1.00 87.00 165 ARG A C 1
ATOM 1315 O O . ARG A 1 165 ? -15.202 -15.178 6.196 1.00 87.00 165 ARG A O 1
ATOM 1322 N N . ARG A 1 166 ? -16.762 -16.304 5.045 1.00 90.38 166 ARG A N 1
ATOM 1323 C CA . ARG A 1 166 ? -17.413 -16.959 6.198 1.00 90.38 166 ARG A CA 1
ATOM 1324 C C . ARG A 1 166 ? -17.571 -18.466 6.025 1.00 90.38 166 ARG A C 1
ATOM 1326 O O . ARG A 1 166 ? -18.410 -19.051 6.693 1.00 90.38 166 ARG A O 1
ATOM 1333 N N . HIS A 1 167 ? -16.813 -19.106 5.146 1.00 91.38 167 HIS A N 1
ATOM 1334 C CA . HIS A 1 167 ? -16.989 -20.533 4.891 1.00 91.38 167 HIS A CA 1
ATOM 1335 C C . HIS A 1 167 ? -15.650 -21.183 4.559 1.00 91.38 167 HIS A C 1
ATOM 1337 O O . HIS A 1 167 ? -14.869 -20.644 3.776 1.00 91.38 167 HIS A O 1
ATOM 1343 N N . LEU A 1 168 ? -15.374 -22.326 5.181 1.00 92.06 168 LEU A N 1
ATOM 1344 C CA . LEU A 1 168 ? -14.132 -23.063 4.994 1.00 92.06 168 LEU A CA 1
ATOM 1345 C C . LEU A 1 168 ? -14.441 -24.469 4.507 1.00 92.06 168 LEU A C 1
ATOM 1347 O O . LEU A 1 168 ? -15.169 -25.222 5.161 1.00 92.06 168 LEU A O 1
ATOM 1351 N N . LYS A 1 169 ? -13.805 -24.836 3.393 1.00 92.38 169 LYS A N 1
ATOM 1352 C CA . LYS A 1 169 ? -13.916 -26.167 2.818 1.00 92.38 169 LYS A CA 1
ATOM 1353 C C . LYS A 1 169 ? -12.551 -26.809 2.635 1.00 92.38 169 LYS A C 1
ATOM 1355 O O . LYS A 1 169 ? -11.685 -26.270 1.955 1.00 92.38 169 LYS A O 1
ATOM 1360 N N . VAL A 1 170 ? -12.370 -27.990 3.218 1.00 93.31 170 VAL A N 1
ATOM 1361 C CA . VAL A 1 170 ? -11.113 -28.744 3.189 1.00 93.31 170 VAL A CA 1
ATOM 1362 C C . VAL A 1 170 ? -11.405 -30.204 2.893 1.00 93.31 170 VAL A C 1
ATOM 1364 O O . VAL A 1 170 ? -12.188 -30.846 3.594 1.00 93.31 170 VAL A O 1
ATOM 1367 N N . GLY A 1 171 ? -10.747 -30.769 1.886 1.00 90.69 171 GLY A N 1
ATOM 1368 C CA . GLY A 1 171 ? -10.897 -32.180 1.553 1.00 90.69 171 GLY A CA 1
ATOM 1369 C C . GLY A 1 171 ? -9.861 -32.703 0.569 1.00 90.69 171 GLY A C 1
ATOM 1370 O O . GLY A 1 171 ? -9.010 -31.970 0.067 1.00 90.69 171 GLY A O 1
ATOM 1371 N N . LEU A 1 172 ? -9.960 -34.000 0.280 1.00 90.94 172 LEU A N 1
ATOM 1372 C CA . LEU A 1 172 ? -9.208 -34.639 -0.797 1.00 90.94 172 LEU A CA 1
ATOM 1373 C C . LEU A 1 172 ? -10.014 -34.598 -2.095 1.00 90.94 172 LEU A C 1
ATOM 1375 O O . LEU A 1 172 ? -11.241 -34.713 -2.101 1.00 90.94 172 LEU A O 1
ATOM 1379 N N . LYS A 1 173 ? -9.320 -34.473 -3.221 1.00 88.88 173 LYS A N 1
ATOM 1380 C CA . LYS A 1 173 ? -9.934 -34.421 -4.545 1.00 88.88 173 LYS A CA 1
ATOM 1381 C C . LYS A 1 173 ? -10.680 -35.725 -4.842 1.00 88.88 173 LYS A C 1
ATOM 1383 O O . LYS A 1 173 ? -10.088 -36.798 -4.859 1.00 88.88 173 LYS A O 1
ATOM 1388 N N . GLY A 1 174 ? -11.981 -35.619 -5.110 1.00 85.81 174 GLY A N 1
ATOM 1389 C CA . GLY A 1 174 ? -12.848 -36.766 -5.411 1.00 85.81 174 GLY A CA 1
ATOM 1390 C C . GLY A 1 174 ? -13.419 -37.485 -4.183 1.00 85.81 174 GLY A C 1
ATOM 1391 O O . GLY A 1 174 ? -14.216 -38.403 -4.351 1.00 85.81 174 GLY A O 1
ATOM 1392 N N . HIS A 1 175 ? -13.068 -37.054 -2.970 1.00 85.75 175 HIS A N 1
ATOM 1393 C CA . HIS A 1 175 ? -13.659 -37.533 -1.722 1.00 85.75 175 HIS A CA 1
ATOM 1394 C C . HIS A 1 175 ? -14.577 -36.468 -1.107 1.00 85.75 175 HIS A C 1
ATOM 1396 O O . HIS A 1 175 ? -14.438 -35.282 -1.423 1.00 85.75 175 HIS A O 1
ATOM 1402 N N . PRO A 1 176 ? -15.528 -36.863 -0.239 1.00 86.56 176 PRO A N 1
ATOM 1403 C CA . PRO A 1 176 ? -16.314 -35.898 0.514 1.00 86.56 176 PRO A CA 1
ATOM 1404 C C . PRO A 1 176 ? -15.385 -34.987 1.344 1.00 86.56 176 PRO A C 1
ATOM 1406 O O . PRO A 1 176 ? -14.413 -35.483 1.923 1.00 86.56 176 PRO A O 1
ATOM 1409 N N . PRO A 1 177 ? -15.657 -33.670 1.391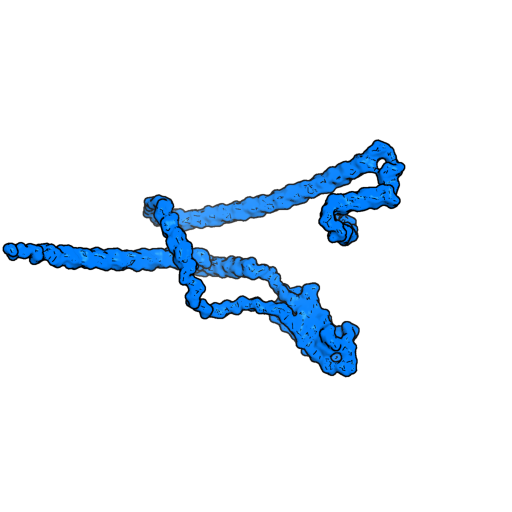 1.00 89.44 177 PRO A N 1
ATOM 1410 C CA . PRO A 1 177 ? -14.899 -32.732 2.212 1.00 89.44 177 PRO A CA 1
ATOM 1411 C C . PRO A 1 177 ? -14.897 -33.163 3.679 1.00 89.44 177 PRO A C 1
ATOM 1413 O O . PRO A 1 177 ? -15.922 -33.590 4.206 1.00 89.44 177 PRO A O 1
ATOM 1416 N N . VAL A 1 178 ? -13.742 -33.046 4.331 1.00 88.94 178 VAL A N 1
ATOM 1417 C CA . VAL A 1 178 ? -13.589 -33.335 5.765 1.00 88.94 178 VAL A CA 1
ATOM 1418 C C . VAL A 1 178 ? -14.132 -32.179 6.596 1.00 88.94 178 VAL A C 1
ATOM 1420 O O . VAL A 1 178 ? -14.742 -32.398 7.638 1.00 88.94 178 VAL A O 1
ATOM 1423 N N . ILE A 1 179 ? -13.927 -30.952 6.118 1.00 88.75 179 ILE A N 1
ATOM 1424 C CA . ILE A 1 179 ? -14.477 -29.735 6.705 1.00 88.75 179 ILE A CA 1
ATOM 1425 C C . ILE A 1 179 ? -15.264 -29.031 5.607 1.00 88.75 179 ILE A C 1
ATOM 1427 O O . ILE A 1 179 ? -14.734 -28.800 4.524 1.00 88.75 179 ILE A O 1
ATOM 1431 N N . ASP A 1 180 ? -16.528 -28.745 5.877 1.00 90.94 180 ASP A N 1
ATOM 1432 C CA . ASP A 1 180 ? -17.424 -27.935 5.051 1.00 90.94 180 ASP A CA 1
ATOM 1433 C C . ASP A 1 180 ? -18.344 -27.233 6.057 1.00 90.94 180 ASP A C 1
ATOM 1435 O O . ASP A 1 180 ? -19.321 -27.811 6.541 1.00 90.94 180 ASP A O 1
ATOM 1439 N N . CYS A 1 181 ? -17.907 -26.071 6.547 1.00 88.19 181 CYS A N 1
ATOM 1440 C CA . CYS A 1 181 ? -18.612 -25.359 7.608 1.00 88.19 181 CYS A CA 1
ATOM 1441 C C . CYS A 1 181 ? -18.491 -23.841 7.494 1.00 88.19 181 CYS A C 1
ATOM 1443 O O . CYS A 1 181 ? -17.484 -23.294 7.033 1.00 88.19 181 CYS A O 1
ATOM 1445 N N . ASP A 1 182 ? -19.532 -23.163 7.977 1.00 89.75 182 ASP A N 1
ATOM 1446 C CA . ASP A 1 182 ? -19.538 -21.713 8.102 1.00 89.75 182 ASP A CA 1
ATOM 1447 C C . ASP A 1 182 ? -18.724 -21.276 9.323 1.00 89.75 182 ASP A C 1
ATOM 1449 O O . ASP A 1 182 ? -18.860 -21.801 10.433 1.00 89.75 182 ASP A O 1
ATOM 1453 N N . MET A 1 183 ? -17.875 -20.279 9.116 1.00 84.69 183 MET A N 1
ATOM 1454 C CA . MET A 1 183 ? -17.043 -19.690 10.149 1.00 84.69 183 MET A CA 1
ATOM 1455 C C . MET A 1 183 ? -17.820 -18.657 10.965 1.00 84.69 183 MET A C 1
ATOM 1457 O O . MET A 1 183 ? -18.632 -17.886 10.451 1.00 84.69 183 MET A O 1
ATOM 1461 N N . TYR A 1 184 ? -17.534 -18.612 12.269 1.00 81.81 184 TYR A N 1
ATOM 1462 C CA . TYR A 1 184 ? -18.195 -17.685 13.188 1.00 81.81 184 TYR A CA 1
ATOM 1463 C C . TYR A 1 184 ? -17.906 -16.219 12.834 1.00 81.81 184 TYR A C 1
ATOM 1465 O O . TYR A 1 184 ? -18.834 -15.413 12.782 1.00 81.81 184 TYR A O 1
ATOM 1473 N N . ASN A 1 185 ? -16.643 -15.907 12.530 1.00 81.31 185 ASN A N 1
ATOM 1474 C CA . ASN A 1 185 ? -16.185 -14.578 12.128 1.00 81.31 185 ASN A CA 1
ATOM 1475 C C . ASN A 1 185 ? -15.719 -14.577 10.674 1.00 81.31 185 ASN A C 1
ATOM 1477 O O . ASN A 1 185 ? -15.344 -15.621 10.138 1.00 81.31 185 ASN A O 1
ATOM 1481 N N . ASP A 1 186 ? -15.698 -13.385 10.090 1.00 83.94 186 ASP A N 1
ATOM 1482 C CA . ASP A 1 186 ? -15.168 -13.163 8.755 1.00 83.94 186 ASP A CA 1
ATOM 1483 C C . ASP A 1 186 ? -13.641 -13.365 8.754 1.00 83.94 186 ASP A C 1
ATOM 1485 O O . ASP A 1 186 ? -12.939 -13.042 9.717 1.00 83.94 186 ASP A O 1
ATOM 1489 N N . VAL A 1 187 ? -13.126 -13.938 7.671 1.00 86.44 187 VAL A N 1
ATOM 1490 C CA . VAL A 1 187 ? -11.714 -14.283 7.477 1.00 86.44 187 VAL A CA 1
ATOM 1491 C C . VAL A 1 187 ? -11.179 -13.572 6.243 1.00 86.44 187 VAL A C 1
ATOM 1493 O O . VAL A 1 187 ? -11.854 -13.478 5.213 1.00 86.44 187 VAL A O 1
ATOM 1496 N N . LYS A 1 188 ? -9.947 -13.070 6.345 1.00 87.31 188 LYS A N 1
ATOM 1497 C CA . LYS A 1 188 ? -9.202 -12.536 5.208 1.00 87.31 188 LYS A CA 1
ATOM 1498 C C . LYS A 1 188 ? -8.708 -13.694 4.355 1.00 87.31 188 LYS A C 1
ATOM 1500 O O . LYS A 1 188 ? -7.752 -14.382 4.707 1.00 87.31 188 LYS A O 1
ATOM 1505 N N . VAL A 1 189 ? -9.368 -13.890 3.220 1.00 89.12 189 VAL A N 1
ATOM 1506 C CA . VAL A 1 189 ? -9.067 -14.984 2.288 1.00 89.12 189 VAL A CA 1
ATOM 1507 C C . VAL A 1 189 ? -7.629 -14.895 1.760 1.00 89.12 189 VAL A C 1
ATOM 1509 O O . VAL A 1 189 ? -6.925 -15.895 1.778 1.00 89.12 189 VAL A O 1
ATOM 1512 N N . GLU A 1 190 ? -7.167 -13.698 1.391 1.00 87.19 190 GLU A N 1
ATOM 1513 C CA . GLU A 1 190 ? -5.830 -13.476 0.809 1.00 87.19 190 GLU A CA 1
ATOM 1514 C C . GLU A 1 190 ? -4.671 -13.692 1.798 1.00 87.19 190 GLU A C 1
ATOM 1516 O O . GLU A 1 190 ? -3.573 -14.069 1.400 1.00 87.19 190 GLU A O 1
ATOM 1521 N N . GLU A 1 191 ? -4.904 -13.456 3.094 1.00 84.12 191 GLU A N 1
ATOM 1522 C CA . GLU A 1 191 ? -3.895 -13.641 4.152 1.00 84.12 191 GLU A CA 1
ATOM 1523 C C . GLU A 1 191 ? -3.955 -15.052 4.775 1.00 84.12 191 GLU A C 1
ATOM 1525 O O . GLU A 1 191 ? -3.070 -15.435 5.540 1.00 84.12 191 GLU A O 1
ATOM 1530 N N . SER A 1 192 ? -4.968 -15.856 4.432 1.00 88.00 192 SER A N 1
ATOM 1531 C CA . SER A 1 192 ? -5.085 -17.240 4.897 1.00 88.00 192 SER A CA 1
ATOM 1532 C C . SER A 1 192 ? -4.261 -18.180 4.021 1.00 88.00 192 SER A C 1
ATOM 1534 O O . SER A 1 192 ? -4.268 -18.095 2.795 1.00 88.00 192 SER A O 1
ATOM 1536 N N . SER A 1 193 ? -3.546 -19.113 4.644 1.00 89.31 193 SER A N 1
ATOM 1537 C CA . SER A 1 193 ? -2.645 -20.029 3.941 1.00 89.31 193 SER A CA 1
ATOM 1538 C C . SER A 1 193 ? -2.807 -21.468 4.414 1.00 89.31 193 SER A C 1
ATOM 1540 O O . SER A 1 193 ? -3.295 -21.743 5.510 1.00 89.31 193 SER A O 1
ATOM 1542 N N . TRP A 1 194 ? -2.410 -22.414 3.567 1.00 92.12 194 TRP A N 1
ATOM 1543 C CA . TRP A 1 194 ? -2.371 -23.832 3.907 1.00 92.12 194 TRP A CA 1
ATOM 1544 C C . TRP A 1 194 ? -1.073 -24.461 3.419 1.00 92.12 194 TRP A C 1
ATOM 1546 O O . TRP A 1 194 ? -0.510 -24.075 2.393 1.00 92.12 194 TRP A O 1
ATOM 1556 N N . LEU A 1 195 ? -0.602 -25.444 4.173 1.00 89.88 195 LEU A N 1
ATOM 1557 C CA . LEU A 1 195 ? 0.652 -26.144 3.947 1.00 89.88 195 LEU A CA 1
ATOM 1558 C C . LEU A 1 195 ? 0.419 -27.644 4.110 1.00 89.88 195 LEU A C 1
ATOM 1560 O O . LEU A 1 195 ? -0.424 -28.071 4.895 1.00 89.88 195 LEU A O 1
ATOM 1564 N N . ILE A 1 196 ? 1.171 -28.454 3.367 1.00 91.56 196 ILE A N 1
ATOM 1565 C CA . ILE A 1 196 ? 1.178 -29.907 3.549 1.00 91.56 196 ILE A CA 1
ATOM 1566 C C . ILE A 1 196 ? 2.403 -30.259 4.391 1.00 91.56 196 ILE A C 1
ATOM 1568 O O . ILE A 1 196 ? 3.534 -30.147 3.917 1.00 91.56 196 ILE A O 1
ATOM 1572 N N . GLU A 1 197 ? 2.174 -30.720 5.612 1.00 86.94 197 GLU A N 1
ATOM 1573 C CA . GLU A 1 197 ? 3.206 -31.163 6.544 1.00 86.94 197 GLU A CA 1
ATOM 1574 C C . GLU A 1 197 ? 3.420 -32.679 6.404 1.00 86.94 197 GLU A C 1
ATOM 1576 O O . GLU A 1 197 ? 2.472 -33.472 6.319 1.00 86.94 197 GLU A O 1
ATOM 1581 N N . ASP A 1 198 ? 4.685 -33.084 6.253 1.00 83.12 198 ASP A N 1
ATOM 1582 C CA . ASP A 1 198 ? 5.141 -34.473 6.078 1.00 83.12 198 ASP A CA 1
ATOM 1583 C C . ASP A 1 198 ? 4.477 -35.277 4.944 1.00 83.12 198 ASP A C 1
ATOM 1585 O O . ASP A 1 198 ? 4.650 -36.492 4.814 1.00 83.12 198 ASP A O 1
ATOM 1589 N N . GLY A 1 199 ? 3.742 -34.600 4.057 1.00 81.31 199 GLY A N 1
ATOM 1590 C CA . GLY A 1 199 ? 2.980 -35.242 2.990 1.00 81.31 199 GLY A CA 1
ATOM 1591 C C . GLY A 1 199 ? 1.798 -36.079 3.484 1.00 81.31 199 GLY A C 1
ATOM 1592 O O . GLY A 1 199 ? 1.329 -36.929 2.727 1.00 81.31 199 GLY A O 1
ATOM 1593 N N . LYS A 1 200 ? 1.344 -35.874 4.726 1.00 85.25 200 LYS A N 1
ATOM 1594 C CA . LYS A 1 200 ? 0.214 -36.601 5.331 1.00 85.25 200 LYS A CA 1
ATOM 1595 C C . LYS A 1 200 ? -0.750 -35.699 6.099 1.00 85.25 200 LYS A C 1
ATOM 1597 O O . LYS A 1 200 ? -1.924 -36.037 6.195 1.00 85.25 200 LYS A O 1
ATOM 1602 N N . ALA A 1 201 ? -0.294 -34.566 6.624 1.00 87.69 201 ALA A N 1
ATOM 1603 C CA . ALA A 1 201 ? -1.146 -33.613 7.324 1.00 87.69 201 ALA A CA 1
ATOM 1604 C C . ALA A 1 201 ? -1.263 -32.305 6.537 1.00 87.69 201 ALA A C 1
ATOM 1606 O O . ALA A 1 201 ? -0.347 -31.923 5.810 1.00 87.69 201 ALA A O 1
ATOM 1607 N N . ILE A 1 202 ? -2.405 -31.636 6.663 1.00 90.38 202 ILE A N 1
ATOM 1608 C CA . ILE A 1 202 ? -2.638 -30.299 6.116 1.00 90.38 202 ILE A CA 1
ATOM 1609 C C . ILE A 1 202 ? -2.742 -29.330 7.283 1.00 90.38 202 ILE A C 1
ATOM 1611 O O . ILE A 1 202 ? -3.606 -29.499 8.139 1.00 90.38 202 ILE A O 1
ATOM 1615 N N . THR A 1 203 ? -1.892 -28.312 7.293 1.00 90.06 203 THR A N 1
ATOM 1616 C CA . THR A 1 203 ? -1.879 -27.257 8.306 1.00 90.06 203 THR A CA 1
ATOM 1617 C C . THR A 1 203 ? -2.462 -25.990 7.700 1.00 90.06 203 THR A C 1
ATOM 1619 O O . THR A 1 203 ? -2.007 -25.540 6.650 1.00 90.06 203 THR A O 1
ATOM 1622 N N . ILE A 1 204 ? -3.492 -25.436 8.334 1.00 91.31 204 ILE A N 1
ATOM 1623 C CA . ILE A 1 204 ? -4.247 -24.277 7.854 1.00 91.31 204 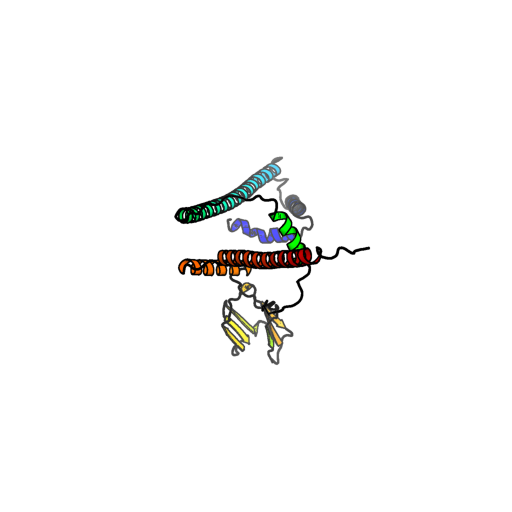ILE A CA 1
ATOM 1624 C C . ILE A 1 204 ? -4.053 -23.112 8.819 1.00 91.31 204 ILE A C 1
ATOM 1626 O O . ILE A 1 204 ? -4.315 -23.238 10.015 1.00 91.31 204 ILE A O 1
ATOM 1630 N N . HIS A 1 205 ? -3.652 -21.968 8.283 1.00 89.31 205 HIS A N 1
ATOM 1631 C CA . HIS A 1 205 ? -3.545 -20.698 8.986 1.00 89.31 205 HIS A CA 1
ATOM 1632 C C . HIS A 1 205 ? -4.648 -19.765 8.487 1.00 89.31 205 HIS A C 1
ATOM 1634 O O . HIS A 1 205 ? -4.756 -19.514 7.287 1.00 89.31 205 HIS A O 1
ATOM 1640 N N . LEU A 1 206 ? -5.482 -19.284 9.408 1.00 86.12 206 LEU A N 1
ATOM 1641 C CA . LEU A 1 206 ? -6.626 -18.425 9.109 1.00 86.12 206 LEU A CA 1
ATOM 1642 C C . LEU A 1 206 ? -6.406 -17.071 9.763 1.00 86.12 206 LEU A C 1
ATOM 1644 O O . LEU A 1 206 ? -6.251 -17.006 10.983 1.00 86.12 206 LEU A O 1
ATOM 1648 N N . GLU A 1 207 ? -6.460 -16.012 8.964 1.00 83.56 207 GLU A N 1
ATOM 1649 C CA . GLU A 1 207 ? -6.337 -14.645 9.461 1.00 83.56 207 GLU A CA 1
ATOM 1650 C C . GLU A 1 207 ? -7.722 -14.014 9.605 1.00 83.56 207 GLU A C 1
ATOM 1652 O O . GLU A 1 207 ? -8.499 -13.921 8.650 1.00 83.56 207 GLU A O 1
ATOM 1657 N N . LYS A 1 208 ? -8.075 -13.597 10.822 1.00 82.00 208 LYS A N 1
ATOM 1658 C CA . LYS A 1 208 ? -9.403 -13.033 11.093 1.00 82.00 208 LYS A CA 1
ATOM 1659 C C . LYS A 1 208 ? -9.523 -11.658 10.435 1.00 82.00 208 LYS A C 1
ATOM 1661 O O . LYS A 1 208 ? -8.692 -10.779 10.654 1.00 82.00 208 LYS A O 1
ATOM 1666 N N . LEU A 1 209 ? -10.601 -11.445 9.681 1.00 73.56 209 LEU A N 1
ATOM 1667 C CA . LEU A 1 209 ? -10.969 -10.121 9.196 1.00 73.56 209 LEU A CA 1
ATOM 1668 C C . LEU A 1 209 ? -11.528 -9.330 10.381 1.00 73.56 209 LEU A C 1
ATOM 1670 O O . LEU A 1 209 ? -12.701 -9.420 10.735 1.00 73.56 209 LEU A O 1
ATOM 1674 N N . SER A 1 210 ? -10.645 -8.592 11.042 1.00 65.50 210 SER A N 1
ATOM 1675 C CA . SER A 1 210 ? -11.042 -7.600 12.032 1.00 65.50 210 SER A CA 1
ATOM 1676 C C . SER A 1 210 ? -11.531 -6.372 11.270 1.00 65.50 210 SER A C 1
ATOM 1678 O O . SER A 1 210 ? -10.715 -5.634 10.727 1.00 65.50 210 SER A O 1
ATOM 1680 N N . ASP A 1 211 ? -12.847 -6.157 11.199 1.00 58.34 211 ASP A N 1
ATOM 1681 C CA . ASP A 1 211 ? -13.404 -5.007 10.466 1.00 58.34 211 ASP A CA 1
ATOM 1682 C C . ASP A 1 211 ? -12.969 -3.649 11.053 1.00 58.34 211 ASP A C 1
ATOM 1684 O O . ASP A 1 211 ? -13.100 -2.635 10.375 1.00 58.34 211 ASP A O 1
ATOM 1688 N N . LEU A 1 212 ? -12.427 -3.610 12.280 1.00 55.34 212 LEU A N 1
ATOM 1689 C CA . LEU A 1 212 ? -11.815 -2.436 12.908 1.00 55.34 212 LEU A CA 1
ATOM 1690 C C . LEU A 1 212 ? -10.767 -2.849 13.958 1.00 55.34 212 LEU A C 1
ATOM 1692 O O . LEU A 1 212 ? -10.997 -3.800 14.710 1.00 55.34 212 LEU A O 1
ATOM 1696 N N . ASP A 1 213 ? -9.673 -2.083 14.072 1.00 57.56 213 ASP A N 1
ATOM 1697 C CA . ASP A 1 213 ? -8.748 -2.139 15.214 1.00 57.56 213 ASP A CA 1
ATOM 1698 C C . ASP A 1 213 ? -9.534 -2.043 16.533 1.00 57.56 213 ASP A C 1
ATOM 1700 O O . ASP A 1 213 ? -10.463 -1.236 16.652 1.00 57.56 213 ASP A O 1
ATOM 1704 N N . GLY A 1 214 ? -9.187 -2.863 17.533 1.00 59.97 214 GLY A N 1
ATOM 1705 C CA . GLY A 1 214 ? -9.951 -3.002 18.785 1.00 59.97 214 GLY A CA 1
ATOM 1706 C C . GLY A 1 214 ? -10.226 -1.676 19.509 1.00 59.97 214 GLY A C 1
ATOM 1707 O O . GLY A 1 214 ? -11.285 -1.500 20.116 1.00 59.97 214 GLY A O 1
ATOM 1708 N N . GLU A 1 215 ? -9.328 -0.703 19.359 1.00 59.97 215 GLU A N 1
ATOM 1709 C CA . GLU A 1 215 ? -9.489 0.664 19.860 1.00 59.97 215 GLU A CA 1
ATOM 1710 C C . GLU A 1 215 ? -10.644 1.410 19.170 1.00 59.97 215 GLU A C 1
ATOM 1712 O O . GLU A 1 215 ? -11.470 2.052 19.824 1.00 59.97 215 GLU A O 1
ATOM 1717 N N . THR A 1 216 ? -10.765 1.268 17.849 1.00 60.19 216 THR A N 1
ATOM 1718 C CA . THR A 1 216 ? -11.824 1.905 17.058 1.00 60.19 216 THR A CA 1
ATOM 1719 C C . THR A 1 216 ? -13.173 1.225 17.291 1.00 60.19 216 THR A C 1
ATOM 1721 O O . THR A 1 216 ? -14.198 1.903 17.357 1.00 60.19 216 THR A O 1
ATOM 1724 N N . ARG A 1 217 ? -13.194 -0.096 17.515 1.00 66.38 217 ARG A N 1
ATOM 1725 C CA . ARG A 1 217 ? -14.410 -0.828 17.910 1.00 66.38 217 ARG A CA 1
ATOM 1726 C C . ARG A 1 217 ? -14.939 -0.365 19.268 1.00 66.38 217 ARG A C 1
ATOM 1728 O O . ARG A 1 217 ? -16.124 -0.055 19.371 1.00 66.38 217 ARG A O 1
ATOM 1735 N N . SER A 1 218 ? -14.065 -0.258 20.272 1.00 68.38 218 SER A N 1
ATOM 1736 C CA . SER A 1 218 ? -14.417 0.272 21.598 1.00 68.38 218 SER A CA 1
ATOM 1737 C C . SER A 1 218 ? -14.974 1.697 21.498 1.00 68.38 218 SER A C 1
ATOM 1739 O O . SER A 1 218 ? -15.967 2.046 22.142 1.00 68.38 218 SER A O 1
ATOM 1741 N N . MET A 1 219 ? -14.408 2.511 20.600 1.00 70.69 219 MET A N 1
ATOM 1742 C CA . MET A 1 219 ? -14.908 3.858 20.354 1.00 70.69 219 MET A CA 1
ATOM 1743 C C . MET A 1 219 ? -16.296 3.874 19.697 1.00 70.69 219 MET A C 1
ATOM 1745 O O . MET A 1 219 ? -17.180 4.604 20.147 1.00 70.69 219 MET A O 1
ATOM 1749 N N . VAL A 1 220 ? -16.522 3.066 18.659 1.00 72.56 220 VAL A N 1
ATOM 1750 C CA . VAL A 1 220 ? -17.828 2.972 17.985 1.00 72.56 220 VAL A CA 1
ATOM 1751 C C . VAL A 1 220 ? -18.899 2.433 18.934 1.00 72.56 220 VAL A C 1
ATOM 1753 O O . VAL A 1 220 ? -20.013 2.954 18.968 1.00 72.56 220 VAL A O 1
ATOM 1756 N N . GLU A 1 221 ? -18.561 1.441 19.755 1.00 76.31 221 GLU A N 1
ATOM 1757 C CA . GLU A 1 221 ? -19.461 0.872 20.757 1.00 76.31 221 GLU A CA 1
ATOM 1758 C C . GLU A 1 221 ? -19.825 1.900 21.836 1.00 76.31 221 GLU A C 1
ATOM 1760 O O . GLU A 1 221 ? -21.007 2.074 22.145 1.00 76.31 221 GLU A O 1
ATOM 1765 N N . LYS A 1 222 ? -18.846 2.683 22.313 1.00 78.69 222 LYS A N 1
ATOM 1766 C CA . LYS A 1 222 ? -19.100 3.827 23.198 1.00 78.69 222 LYS A CA 1
ATOM 1767 C C . LYS A 1 222 ? -19.996 4.873 22.529 1.00 78.69 222 LYS A C 1
ATOM 1769 O O . LYS A 1 222 ? -20.931 5.351 23.163 1.00 78.69 222 LYS A O 1
ATOM 1774 N N . MET A 1 223 ? -19.775 5.205 21.253 1.00 73.69 223 MET A N 1
ATOM 1775 C CA . MET A 1 223 ? -20.630 6.161 20.535 1.00 73.69 223 MET A CA 1
ATOM 1776 C C . MET A 1 223 ? -22.071 5.654 20.388 1.00 73.69 223 MET A C 1
ATOM 1778 O O . MET A 1 223 ? -23.004 6.424 20.609 1.00 73.69 223 MET A O 1
ATOM 1782 N N . MET A 1 224 ? -22.266 4.371 20.073 1.00 75.44 224 MET A N 1
ATOM 1783 C CA . MET A 1 224 ? -23.591 3.746 19.976 1.00 75.44 224 MET A CA 1
ATOM 1784 C C . MET A 1 224 ? -24.299 3.677 21.336 1.00 75.44 224 MET A C 1
ATOM 1786 O O . MET A 1 224 ? -25.502 3.940 21.425 1.00 75.44 224 MET A O 1
ATOM 1790 N N . TYR A 1 225 ? -23.562 3.355 22.403 1.00 80.44 225 TYR A N 1
ATOM 1791 C CA . TYR A 1 225 ? -24.074 3.371 23.772 1.00 80.44 225 TYR A CA 1
ATOM 1792 C C . TYR A 1 225 ? -24.485 4.788 24.180 1.00 80.44 225 TYR A C 1
ATOM 1794 O O . TYR A 1 225 ? -25.629 5.000 24.570 1.00 80.44 225 TYR A O 1
ATOM 1802 N N . ASP A 1 226 ? -23.613 5.778 23.992 1.00 78.06 226 ASP A N 1
ATOM 1803 C CA . ASP A 1 226 ? -23.883 7.175 24.337 1.00 78.06 226 ASP A CA 1
ATOM 1804 C C . ASP A 1 226 ? -25.046 7.757 23.523 1.00 78.06 226 ASP A C 1
ATOM 1806 O O . ASP A 1 226 ? -25.830 8.552 24.041 1.00 78.06 226 ASP A O 1
ATOM 1810 N N . GLN A 1 227 ? -25.210 7.349 22.262 1.00 75.12 227 GLN A N 1
ATOM 1811 C CA . GLN A 1 227 ? -26.342 7.765 21.434 1.00 75.12 227 GLN A CA 1
ATOM 1812 C C . GLN A 1 227 ? -27.669 7.163 21.927 1.00 75.12 227 GLN A C 1
ATOM 1814 O O . GLN A 1 227 ? -28.690 7.853 21.916 1.00 75.12 227 GLN A O 1
ATOM 1819 N N . ARG A 1 228 ? -27.650 5.921 22.432 1.00 78.38 228 ARG A N 1
ATOM 1820 C CA . ARG A 1 228 ? -28.807 5.255 23.056 1.00 78.38 228 ARG A CA 1
ATOM 1821 C C . ARG A 1 228 ? -29.133 5.815 24.445 1.00 78.38 228 ARG A C 1
ATOM 1823 O O . ARG A 1 228 ? -30.301 5.989 24.773 1.00 78.38 228 ARG A O 1
ATOM 1830 N N . GLN A 1 229 ? -28.125 6.132 25.256 1.00 76.12 229 GLN A N 1
ATOM 1831 C CA . GLN A 1 229 ? -28.332 6.779 26.557 1.00 76.12 229 GLN A CA 1
ATOM 1832 C C . GLN A 1 229 ? -28.946 8.173 26.368 1.00 76.12 229 GLN A C 1
ATOM 1834 O O . GLN A 1 229 ? -29.932 8.501 27.021 1.00 76.12 229 GLN A O 1
ATOM 1839 N N . LYS A 1 230 ? -28.470 8.941 25.375 1.00 78.62 230 LYS A N 1
ATOM 1840 C CA . LYS A 1 230 ? -29.060 10.238 25.002 1.00 78.62 230 LYS A CA 1
ATOM 1841 C C . LYS A 1 230 ? -30.513 10.135 24.546 1.00 78.62 230 LYS A C 1
ATOM 1843 O O . LYS A 1 230 ? -31.302 10.997 24.918 1.00 78.62 230 LYS A O 1
ATOM 1848 N N . SER A 1 231 ? -30.881 9.120 23.758 1.00 71.50 231 SER A N 1
ATOM 1849 C CA . SER A 1 231 ? -32.279 8.950 23.332 1.00 71.50 231 SER A CA 1
ATOM 1850 C C . SER A 1 231 ? -33.199 8.548 24.484 1.00 71.50 231 SER A C 1
ATOM 1852 O O . SER A 1 231 ? -34.370 8.914 24.478 1.00 71.50 231 SER A O 1
ATOM 1854 N N . MET A 1 232 ? -32.667 7.843 25.485 1.00 70.25 232 MET A N 1
ATOM 1855 C CA . MET A 1 232 ? -33.403 7.475 26.695 1.00 70.25 232 MET A CA 1
ATOM 1856 C C . MET A 1 232 ? -33.317 8.534 27.809 1.00 70.25 232 MET A C 1
ATOM 1858 O O . MET A 1 232 ? -33.964 8.378 28.838 1.00 70.25 232 MET A O 1
ATOM 1862 N N . GLY A 1 233 ? -32.560 9.620 27.614 1.00 73.75 233 GLY A N 1
ATOM 1863 C CA . GLY A 1 233 ? -32.377 10.680 28.612 1.00 73.75 233 GLY A CA 1
ATOM 1864 C C . GLY A 1 233 ? -31.499 10.286 29.807 1.00 73.75 233 GLY A C 1
ATOM 1865 O O . GLY A 1 233 ? -31.498 10.985 30.816 1.00 73.75 233 GLY A O 1
ATOM 1866 N N . LEU A 1 234 ? -30.759 9.181 29.708 1.00 77.44 234 LEU A N 1
ATOM 1867 C CA . LEU A 1 234 ? -29.822 8.724 30.730 1.00 77.44 234 LEU A CA 1
ATOM 1868 C C . LEU A 1 234 ? -28.424 9.348 30.521 1.00 77.44 234 LEU A C 1
ATOM 1870 O O . LEU A 1 234 ? -28.056 9.698 29.394 1.00 77.44 234 LEU A O 1
ATOM 1874 N N . PRO A 1 235 ? -27.626 9.496 31.595 1.00 76.44 235 PRO A N 1
ATOM 1875 C CA . PRO A 1 235 ? -26.281 10.059 31.518 1.00 76.44 235 PRO A CA 1
ATOM 1876 C C . PRO A 1 235 ? -25.361 9.224 30.614 1.00 76.44 235 PRO A C 1
ATOM 1878 O O . PRO A 1 235 ? -25.319 7.998 30.688 1.00 76.44 235 PRO A O 1
ATOM 1881 N N . THR A 1 236 ? -24.608 9.904 29.747 1.00 79.69 236 THR A N 1
ATOM 1882 C CA . THR A 1 236 ? -23.600 9.287 28.867 1.00 79.69 236 THR A CA 1
ATOM 1883 C C . THR A 1 236 ? -22.421 8.735 29.662 1.00 79.69 236 THR A C 1
ATOM 1885 O O . THR A 1 236 ? -22.169 9.190 30.776 1.00 79.69 236 THR A O 1
ATOM 1888 N N . SER A 1 237 ? -21.634 7.833 29.069 1.00 75.06 237 SER A N 1
ATOM 1889 C CA . SER A 1 237 ? -20.497 7.168 29.725 1.00 75.06 237 SER A CA 1
ATOM 1890 C C . SER A 1 237 ? -19.531 8.143 30.420 1.00 75.06 237 SER A C 1
ATOM 1892 O O . SER A 1 237 ? -19.094 7.894 31.543 1.00 75.06 237 SER A O 1
ATOM 1894 N N . ASP A 1 238 ? -19.241 9.289 29.798 1.00 75.06 238 ASP A N 1
ATOM 1895 C CA . ASP A 1 238 ? -18.353 10.306 30.382 1.00 75.06 238 ASP A CA 1
ATOM 1896 C C . ASP A 1 238 ? -19.012 11.099 31.526 1.00 75.06 238 ASP A C 1
ATOM 1898 O O . ASP A 1 238 ? -18.339 11.490 32.478 1.00 75.06 238 ASP A O 1
ATOM 1902 N N . GLU A 1 239 ? -20.332 11.282 31.479 1.00 79.75 239 GLU A N 1
ATOM 1903 C CA . GLU A 1 239 ? -21.092 11.972 32.530 1.00 79.75 239 GLU A CA 1
ATOM 1904 C C . GLU A 1 239 ? -21.240 11.077 33.763 1.00 79.75 239 GLU A C 1
ATOM 1906 O O . GLU A 1 239 ? -21.139 11.540 34.894 1.00 79.75 239 GLU A O 1
ATOM 1911 N N . GLN A 1 240 ? -21.392 9.772 33.542 1.00 76.25 240 GLN A N 1
ATOM 1912 C CA . GLN A 1 240 ? -21.444 8.767 34.596 1.00 76.25 240 GLN A CA 1
ATOM 1913 C C . GLN A 1 240 ? -20.100 8.672 35.329 1.00 76.25 240 GLN A C 1
ATOM 1915 O O . GLN A 1 240 ? -20.064 8.740 36.552 1.00 76.25 240 GLN A O 1
ATOM 1920 N N . LYS A 1 241 ? -18.978 8.680 34.592 1.00 77.94 241 LYS A N 1
ATOM 1921 C CA . LYS A 1 241 ? -17.635 8.789 35.191 1.00 77.94 241 LYS A CA 1
ATOM 1922 C C . LYS A 1 241 ? -17.461 10.077 35.986 1.00 77.94 241 LYS A C 1
ATOM 1924 O O . LYS A 1 241 ? -16.868 10.055 37.058 1.00 77.94 241 LYS A O 1
ATOM 1929 N N . LYS A 1 242 ? -17.965 11.203 35.476 1.00 82.00 242 LYS A N 1
ATOM 1930 C CA . LYS A 1 242 ? -17.903 12.487 36.182 1.00 82.00 242 LYS A CA 1
ATOM 1931 C C . LYS A 1 242 ? -18.715 12.454 37.480 1.00 82.00 242 LYS A C 1
ATOM 1933 O O . LYS A 1 242 ? -18.229 12.941 38.496 1.00 82.00 242 LYS A O 1
ATOM 1938 N N . GLN A 1 243 ? -19.900 11.847 37.466 1.00 78.12 243 GLN A N 1
ATOM 1939 C CA . GLN A 1 243 ? -20.721 11.643 38.662 1.00 78.12 243 GLN A CA 1
ATOM 1940 C C . GLN A 1 243 ? -20.055 10.695 39.660 1.00 78.12 243 GLN A C 1
ATOM 1942 O O . GLN A 1 243 ? -20.041 11.000 40.845 1.00 78.12 243 GLN A O 1
ATOM 1947 N N . ASP A 1 244 ? -19.435 9.608 39.201 1.00 82.06 244 ASP A N 1
ATOM 1948 C CA . ASP A 1 244 ? -18.690 8.692 40.070 1.00 82.06 244 ASP A CA 1
ATOM 1949 C C . ASP A 1 244 ? -17.474 9.376 40.702 1.00 82.06 244 ASP A C 1
ATOM 1951 O O . ASP A 1 244 ? -17.189 9.178 41.881 1.00 82.06 244 ASP A O 1
ATOM 1955 N N . ILE A 1 245 ? -16.773 10.221 39.940 1.00 83.31 245 ILE A N 1
ATOM 1956 C CA . ILE A 1 245 ? -15.660 11.027 40.446 1.00 83.31 245 ILE A CA 1
ATOM 1957 C C . ILE A 1 245 ? -16.166 12.018 41.499 1.00 83.31 245 ILE A C 1
ATOM 1959 O O . ILE A 1 245 ? -15.600 12.077 42.586 1.00 83.31 245 ILE A O 1
ATOM 1963 N N . LEU A 1 246 ? -17.244 12.756 41.219 1.00 79.06 246 LEU A N 1
ATOM 1964 C CA . LEU A 1 246 ? -17.852 13.703 42.162 1.00 79.06 246 LEU A CA 1
ATOM 1965 C C . LEU A 1 246 ? -18.347 13.011 43.433 1.00 79.06 246 LEU A C 1
ATOM 1967 O O . LEU A 1 246 ? -18.046 13.468 44.530 1.00 79.06 246 LEU A O 1
ATOM 1971 N N . LYS A 1 247 ? -19.022 11.871 43.295 1.00 83.00 247 LYS A N 1
ATOM 1972 C CA . LYS A 1 247 ? -19.481 11.063 44.422 1.00 83.00 247 LYS A CA 1
ATOM 1973 C C . LYS A 1 247 ? -18.308 10.557 45.252 1.00 83.00 247 LYS A C 1
ATOM 1975 O O . LYS A 1 247 ? -18.328 10.653 46.471 1.00 83.00 247 LYS A O 1
ATOM 1980 N N . LYS A 1 248 ? -17.228 10.122 44.599 1.00 83.00 248 LYS A N 1
ATOM 1981 C CA . LYS A 1 248 ? -15.988 9.748 45.283 1.00 83.00 248 LYS A CA 1
ATOM 1982 C C . LYS A 1 248 ? -15.366 10.935 46.026 1.00 83.00 248 LYS A C 1
ATOM 1984 O O . LYS A 1 248 ? -14.839 10.744 47.117 1.00 83.00 248 LYS A O 1
ATOM 1989 N N . TYR A 1 249 ? -15.433 12.149 45.478 1.00 78.62 249 TYR A N 1
ATOM 1990 C CA . TYR A 1 249 ? -15.006 13.361 46.184 1.00 78.62 249 TYR A CA 1
ATOM 1991 C C . TYR A 1 249 ? -15.900 13.680 47.388 1.00 78.62 249 TYR A C 1
ATOM 1993 O O . TYR A 1 249 ? -15.376 14.058 48.434 1.00 78.62 249 TYR A O 1
ATOM 2001 N N . GLU A 1 250 ? -17.217 13.506 47.279 1.00 76.62 250 GLU A N 1
ATOM 2002 C CA . GLU A 1 250 ? -18.155 13.686 48.393 1.00 76.62 250 GLU A CA 1
ATOM 2003 C C . GLU A 1 250 ? -17.931 12.655 49.502 1.00 76.62 250 GLU A C 1
ATOM 2005 O O . GLU A 1 250 ? -17.813 13.043 50.664 1.00 76.62 250 GLU A O 1
ATOM 2010 N N . ASP A 1 251 ? -17.754 11.382 49.145 1.00 74.44 251 ASP A N 1
ATOM 2011 C CA . ASP A 1 251 ? -17.446 10.297 50.079 1.00 74.44 251 ASP A CA 1
ATOM 2012 C C . ASP A 1 251 ? -16.117 10.566 50.804 1.00 74.44 251 ASP A C 1
ATOM 2014 O O . ASP A 1 251 ? -16.021 10.454 52.028 1.00 74.44 251 ASP A O 1
ATOM 2018 N N . VAL A 1 252 ? -15.080 10.993 50.070 1.00 74.19 252 VAL A N 1
ATOM 2019 C CA . VAL A 1 252 ? -13.792 11.388 50.662 1.00 74.19 252 VAL A CA 1
ATOM 2020 C C . VAL A 1 252 ? -13.963 12.604 51.571 1.00 74.19 252 VAL A C 1
ATOM 2022 O O . VAL A 1 252 ? -13.394 12.623 52.664 1.00 74.19 252 VAL A O 1
ATOM 2025 N N . ARG A 1 253 ? -14.770 13.599 51.185 1.00 73.62 253 ARG A N 1
ATOM 2026 C CA . ARG A 1 253 ? -15.046 14.777 52.019 1.00 73.62 253 ARG A CA 1
ATOM 2027 C C . ARG A 1 253 ? -15.782 14.392 53.300 1.00 73.62 253 ARG A C 1
ATOM 2029 O O . ARG A 1 253 ? -15.455 14.914 54.363 1.00 73.62 253 ARG A O 1
ATOM 2036 N N . GLU A 1 254 ? -16.726 13.459 53.227 1.00 67.62 254 GLU A N 1
ATOM 2037 C CA . GLU A 1 254 ? -17.475 12.959 54.379 1.00 67.62 254 GLU A CA 1
ATOM 2038 C C . GLU A 1 254 ? -16.583 12.158 55.340 1.00 67.62 254 GLU A C 1
ATOM 2040 O O . GLU A 1 254 ? -16.645 12.353 56.557 1.00 67.62 254 GLU A O 1
ATOM 2045 N N . VAL A 1 255 ? -15.696 11.310 54.810 1.00 69.94 255 VAL A N 1
ATOM 2046 C CA . VAL A 1 255 ? -14.696 10.587 55.610 1.00 69.94 255 VAL A CA 1
ATOM 2047 C C . VAL A 1 255 ? -13.735 11.568 56.284 1.00 69.94 255 VAL A C 1
ATOM 2049 O O . VAL A 1 255 ? -13.505 11.471 57.489 1.00 69.94 255 VAL A O 1
ATOM 2052 N N . THR A 1 256 ? -13.230 12.561 55.548 1.00 60.28 256 THR A N 1
ATOM 2053 C CA . THR A 1 256 ? -12.322 13.586 56.093 1.00 60.28 256 THR A CA 1
ATOM 2054 C C . THR A 1 256 ? -13.005 14.422 57.184 1.00 60.28 256 THR A C 1
ATOM 2056 O O . THR A 1 256 ? -12.417 14.668 58.236 1.00 60.28 256 THR A O 1
ATOM 2059 N N . ALA A 1 257 ? -14.277 14.792 56.998 1.00 65.88 257 ALA A N 1
ATOM 2060 C CA . ALA A 1 257 ? -15.055 15.524 57.998 1.00 65.88 257 ALA A CA 1
ATOM 2061 C C . ALA A 1 257 ? -15.309 14.707 59.280 1.00 65.88 257 ALA A C 1
ATOM 2063 O O . ALA A 1 257 ? -15.245 15.255 60.382 1.00 65.88 257 ALA A O 1
ATOM 2064 N N . LYS A 1 258 ? -15.547 13.393 59.165 1.00 62.34 258 LYS A N 1
ATOM 2065 C CA . LYS A 1 258 ? -15.695 12.487 60.320 1.00 62.34 258 LYS A CA 1
ATOM 2066 C C . LYS A 1 258 ? -14.394 12.331 61.113 1.00 62.34 258 LYS A C 1
ATOM 2068 O O . LYS A 1 258 ? -14.445 12.261 62.339 1.00 62.34 258 LYS A O 1
ATOM 2073 N N . VAL A 1 259 ? -13.238 12.328 60.443 1.00 59.06 259 VAL A N 1
ATOM 2074 C CA . VAL A 1 259 ? -11.920 12.274 61.104 1.00 59.06 259 VAL A CA 1
ATOM 2075 C C . VAL A 1 259 ? -11.647 13.563 61.890 1.00 59.06 259 VAL A C 1
ATOM 2077 O O . VAL A 1 259 ? -11.344 13.494 63.079 1.00 59.06 259 VAL A O 1
ATOM 2080 N N . VAL A 1 260 ? -11.866 14.735 61.283 1.00 57.78 260 VAL A N 1
ATOM 2081 C CA . VAL A 1 260 ? -11.664 16.043 61.945 1.00 57.78 260 VAL A CA 1
ATOM 2082 C C . VAL A 1 260 ? -12.669 16.278 63.086 1.00 57.78 260 VAL A C 1
ATOM 2084 O O . VAL A 1 260 ? -12.323 16.834 64.131 1.00 57.78 260 VAL A O 1
ATOM 2087 N N . GLY A 1 261 ? -13.914 15.809 62.943 1.00 53.41 261 GLY A N 1
ATOM 2088 C CA . GLY A 1 261 ? -14.918 15.869 64.010 1.00 53.41 261 GLY A CA 1
ATOM 2089 C C . GLY A 1 261 ? -14.544 15.043 65.249 1.00 53.41 261 GLY A C 1
ATOM 2090 O O . GLY A 1 261 ? -14.811 15.462 66.378 1.00 53.41 261 GLY A O 1
ATOM 2091 N N . ASN A 1 262 ? -13.868 13.907 65.059 1.00 51.34 262 ASN A N 1
ATOM 2092 C CA . ASN A 1 262 ? -13.421 13.052 66.159 1.00 51.34 262 ASN A CA 1
ATOM 2093 C C . ASN A 1 262 ? -12.217 13.659 66.910 1.00 51.34 262 ASN A C 1
ATOM 2095 O O . ASN A 1 262 ? -12.119 13.555 68.134 1.00 51.34 262 ASN A O 1
ATOM 2099 N N . GLU A 1 263 ? -11.337 14.389 66.219 1.00 49.50 263 GLU A N 1
ATOM 2100 C CA . GLU A 1 263 ? -10.210 15.096 66.849 1.00 49.50 263 GLU A CA 1
ATOM 2101 C C . GLU A 1 263 ? -10.662 16.261 67.748 1.00 49.50 263 GLU A C 1
ATOM 2103 O O . GLU A 1 263 ? -10.118 16.447 68.841 1.00 49.50 263 GLU A O 1
ATOM 2108 N N . ASN A 1 264 ? -11.706 17.003 67.358 1.00 49.97 264 ASN A N 1
ATOM 2109 C CA . ASN A 1 264 ? -12.271 18.068 68.196 1.00 49.97 264 ASN A CA 1
ATOM 2110 C C . ASN A 1 264 ? -13.040 17.533 69.418 1.00 49.97 264 ASN A C 1
ATOM 2112 O O . ASN A 1 264 ? -12.967 18.141 70.488 1.00 49.97 264 ASN A O 1
ATOM 2116 N N . SER A 1 265 ? -13.705 16.376 69.306 1.00 46.09 265 SER A N 1
ATOM 2117 C CA . SER A 1 265 ? -14.331 15.703 70.458 1.00 46.09 265 SER A CA 1
ATOM 2118 C C . SER A 1 265 ? -13.283 15.188 71.456 1.00 46.09 265 SER A C 1
ATOM 2120 O O . SER A 1 265 ? -13.462 15.297 72.670 1.00 46.09 265 SER A O 1
ATOM 2122 N N . THR A 1 266 ? -12.147 14.694 70.957 1.00 49.00 266 THR A N 1
ATOM 2123 C CA . THR A 1 266 ? -11.051 14.189 71.801 1.00 49.00 266 THR A CA 1
ATOM 2124 C C . THR A 1 266 ? -10.289 15.334 72.487 1.00 49.00 266 THR A C 1
ATOM 2126 O O . THR A 1 266 ? -9.926 15.232 73.660 1.00 49.00 266 THR A O 1
ATOM 2129 N N . ARG A 1 267 ? -10.121 16.484 71.813 1.00 48.53 267 ARG A N 1
ATOM 2130 C CA . ARG A 1 267 ? -9.514 17.689 72.411 1.00 48.53 267 ARG A CA 1
ATOM 2131 C C . ARG A 1 267 ? -10.373 18.331 73.505 1.00 48.53 267 ARG A C 1
ATOM 2133 O O . ARG A 1 267 ? -9.816 18.796 74.498 1.00 48.53 267 ARG A O 1
ATOM 2140 N N . HIS A 1 268 ? -11.701 18.331 73.377 1.00 44.50 268 HIS A N 1
ATOM 2141 C CA . HIS A 1 268 ? -12.582 18.884 74.416 1.00 44.50 268 HIS A CA 1
ATOM 2142 C C . HIS A 1 268 ? -12.625 18.036 75.698 1.00 44.50 268 HIS A C 1
ATOM 2144 O O . HIS A 1 268 ? -12.696 18.605 76.790 1.00 44.50 268 HIS A O 1
ATOM 2150 N N . MET A 1 269 ? -12.492 16.707 75.596 1.00 42.91 269 MET A N 1
ATOM 2151 C CA . MET A 1 269 ? -12.368 15.839 76.776 1.00 42.91 269 MET A CA 1
ATOM 2152 C C . MET A 1 269 ? -10.994 15.929 77.461 1.00 42.91 269 MET A C 1
ATOM 2154 O O . MET A 1 269 ? -10.916 15.811 78.681 1.00 42.91 269 MET A O 1
ATOM 2158 N N . CYS A 1 270 ? -9.909 16.207 76.728 1.00 45.22 270 CYS A N 1
ATOM 2159 C CA . CYS A 1 270 ? -8.588 16.391 77.346 1.00 45.22 270 CYS A CA 1
ATOM 2160 C C . CYS A 1 270 ? -8.423 17.745 78.062 1.00 45.22 270 CYS A C 1
ATOM 2162 O O . CYS A 1 270 ? -7.745 17.804 79.087 1.00 45.22 270 CYS A O 1
ATOM 2164 N N . CYS A 1 271 ? -9.049 18.827 77.584 1.00 41.66 271 CYS A N 1
ATOM 2165 C CA . CYS A 1 271 ? -8.939 20.138 78.243 1.00 41.66 271 CYS A CA 1
ATOM 2166 C C . CYS A 1 271 ? -9.717 20.238 79.565 1.00 41.66 271 CYS A C 1
ATOM 2168 O O . CYS A 1 271 ? -9.332 21.022 80.429 1.00 41.66 271 CYS A O 1
ATOM 2170 N N . THR A 1 272 ? -10.769 19.439 79.769 1.00 43.47 272 THR A N 1
ATOM 2171 C CA . THR A 1 272 ? -11.514 19.418 81.042 1.00 43.47 272 THR A CA 1
ATOM 2172 C C . THR A 1 272 ? -10.824 18.592 82.133 1.00 43.47 272 THR A C 1
ATOM 2174 O O . THR A 1 272 ? -11.045 18.853 83.312 1.00 43.47 272 THR A O 1
ATOM 2177 N N . ALA A 1 273 ? -9.931 17.662 81.778 1.00 46.22 273 ALA A N 1
ATOM 2178 C CA . ALA A 1 273 ? -9.178 16.863 82.750 1.00 46.22 273 ALA A CA 1
ATOM 2179 C C . ALA A 1 273 ? -7.923 17.568 83.312 1.00 46.22 273 ALA A C 1
ATOM 2181 O O . ALA A 1 273 ? -7.420 17.175 84.361 1.00 46.22 273 ALA A O 1
ATOM 2182 N N . ALA A 1 274 ? -7.413 18.615 82.651 1.00 45.41 274 ALA A N 1
ATOM 2183 C CA . ALA A 1 274 ? -6.140 19.251 83.016 1.00 45.41 274 ALA A CA 1
ATOM 2184 C C . ALA A 1 274 ? -6.250 20.406 84.039 1.00 45.41 274 ALA A C 1
ATOM 2186 O O . ALA A 1 274 ? -5.227 20.903 84.500 1.00 45.41 274 ALA A O 1
ATOM 2187 N N . LEU A 1 275 ? -7.460 20.836 84.417 1.00 42.28 275 LEU A N 1
ATOM 2188 C CA . LEU A 1 275 ? -7.682 21.997 85.301 1.00 42.28 275 LEU A CA 1
ATOM 2189 C C . LEU A 1 275 ? -7.904 21.652 86.789 1.00 42.28 275 LEU A C 1
ATOM 2191 O O . LEU A 1 275 ? -8.151 22.556 87.581 1.00 42.28 275 LEU A O 1
ATOM 2195 N N . LEU A 1 276 ? -7.793 20.379 87.192 1.00 44.00 276 LEU A N 1
ATOM 2196 C CA . LEU A 1 276 ? -8.028 19.939 88.582 1.00 44.00 276 LEU A CA 1
ATOM 2197 C C . LEU A 1 276 ? -6.792 19.407 89.328 1.00 44.00 276 LEU A C 1
ATOM 2199 O O . LEU A 1 276 ? -6.927 18.944 90.456 1.00 44.00 276 LEU A O 1
ATOM 2203 N N . ALA A 1 277 ? -5.587 19.503 88.765 1.00 46.06 277 ALA A N 1
ATOM 2204 C CA . ALA A 1 277 ? -4.365 19.075 89.451 1.00 46.06 277 ALA A CA 1
ATOM 2205 C C . ALA A 1 277 ? -3.497 20.278 89.858 1.00 46.06 277 ALA A C 1
ATOM 2207 O O . ALA A 1 277 ? -2.455 20.538 89.260 1.00 46.06 277 ALA A O 1
ATOM 2208 N N . VAL A 1 278 ? -3.936 21.013 90.884 1.00 43.78 278 VAL A N 1
ATOM 2209 C CA . VAL A 1 278 ? -3.052 21.866 91.697 1.00 43.78 278 VAL A CA 1
ATOM 2210 C C . VAL A 1 278 ? -2.595 21.019 92.889 1.00 43.78 278 VAL A C 1
ATOM 2212 O O . VAL A 1 278 ? -3.447 20.635 93.688 1.00 43.78 278 VAL A O 1
ATOM 2215 N N . PRO A 1 279 ? -1.302 20.682 93.029 1.00 42.78 279 PRO A N 1
ATOM 2216 C CA . PRO A 1 279 ? -0.807 20.077 94.257 1.00 42.78 279 PRO A CA 1
ATOM 2217 C C . PRO A 1 279 ? -0.573 21.166 95.315 1.00 42.78 279 PRO A C 1
ATOM 2219 O O . PRO A 1 279 ? 0.182 22.112 95.091 1.00 42.78 279 PRO A O 1
ATOM 2222 N N . GLU A 1 280 ? -1.244 21.032 96.460 1.00 41.88 280 GLU A N 1
ATOM 2223 C CA . GLU A 1 280 ? -0.871 21.713 97.700 1.00 41.88 280 GLU A CA 1
ATOM 2224 C C . GLU A 1 280 ? 0.415 21.095 98.274 1.00 41.88 280 GLU A C 1
ATOM 2226 O O . GLU A 1 280 ? 0.515 19.873 98.395 1.00 41.88 280 GLU A O 1
ATOM 2231 N N . ASN A 1 281 ? 1.301 21.999 98.711 1.00 39.47 281 ASN A N 1
ATOM 2232 C CA . ASN A 1 281 ? 2.490 21.839 99.562 1.00 39.47 281 ASN A CA 1
ATOM 2233 C C . ASN A 1 281 ? 3.796 21.319 98.938 1.00 39.47 281 ASN A C 1
ATOM 2235 O O . ASN A 1 281 ? 3.925 20.104 98.676 1.00 39.47 281 ASN A O 1
#

Secondary structure (DSSP, 8-state):
--HHHHTTHHHHHHHHHH-TTHHHHHHHHHHHHHHHHSSTTTSSSTTHHHHHHHHHHHHHHHHHHHHHHHHHHHHHHHHHHHHHHHHHHHHHHHHHHTTS--------TTSHHHHHHHHHHHTTT--SS-------------PEEEE---SS---TTSEEEEEETTEEEEEETTS--SEEEE-SS-EEEEEEEEEEETTTEEEEEEEE--SS-HHHHHHHHHHHHHHHHHHHTPPPHHHHHHHHHHHHHHHHHHHHHHHHHHHHHHHHHHHHHTTS-----

InterPro domains:
  IPR007052 CS domain [PF04969] (150-208)
  IPR007052 CS domain [PS51203] (127-221)
  IPR008978 HSP20-like chaperone [G3DSA:2.60.40.790] (133-232)
  IPR008978 HSP20-like chaperone [SSF49764] (150-246)
  IPR025934 NudC N-terminal domain [PF14050] (7-57)
  IPR032572 Nuclear migration protein nudC [PF16273] (96-139)
  IPR037898 NudC family [PTHR12356] (18-208)

Organism: Polypterus senegalus (NCBI:txid55291)

pLDDT: mean 74.82, std 19.04, range [28.84, 96.12]